Protein AF-A0AAN5CZN4-F1 (afdb_monomer_lite)

Radius of gyration: 21.89 Å; chains: 1; bounding box: 59×46×61 Å

Foldseek 3Di:
DADDDDPPPDPDDPPPHDDDPDDDDDDAAADACVVQFHFFWKWWWADDPVGIDIDIDRDPDDDPRTHIDPGGPHTHHDPVVVVVVPDDDPVVVVVVVPPPPPDPPPWDLAAFDQVQKAWWWWKWAPDFAQATEIFTDRDDPVVPPRIDTDDGADIWGQDDDPSTPQKFKWFWWWDQDDDPLGHTAIDTGTPPDDQDDPSGHIDTPPRMTIDGPDDSRSPHHFDWDWDADPRRRYIDTHSDD

Structure (mmCIF, N/CA/C/O backbone):
data_AF-A0AAN5CZN4-F1
#
_entry.id   AF-A0AAN5CZN4-F1
#
loop_
_atom_site.group_PDB
_atom_site.id
_atom_site.type_symbol
_atom_site.label_atom_id
_atom_site.label_alt_id
_atom_site.label_comp_id
_atom_site.label_asym_id
_atom_site.label_entity_id
_atom_site.label_seq_id
_atom_site.pdbx_PDB_ins_code
_atom_site.Cartn_x
_atom_site.Cartn_y
_atom_site.Cartn_z
_atom_site.occupancy
_atom_site.B_iso_or_equiv
_atom_site.auth_seq_id
_atom_site.auth_comp_id
_atom_site.auth_asym_id
_atom_site.auth_atom_id
_atom_site.pdbx_PDB_model_num
ATOM 1 N N . SER A 1 1 ? -9.036 -22.908 -28.571 1.00 30.11 1 SER A N 1
ATOM 2 C CA . SER A 1 1 ? -8.470 -22.100 -27.475 1.00 30.11 1 SER A CA 1
ATOM 3 C C . SER A 1 1 ? -8.659 -20.641 -27.838 1.00 30.11 1 SER A C 1
ATOM 5 O O . SER A 1 1 ? -8.222 -20.235 -28.907 1.00 30.11 1 SER A O 1
ATOM 7 N N . THR A 1 2 ? -9.393 -19.890 -27.020 1.00 27.95 2 THR A N 1
ATOM 8 C CA . THR A 1 2 ? -9.804 -18.508 -27.311 1.00 27.95 2 THR A CA 1
ATOM 9 C C . THR A 1 2 ? -9.145 -17.596 -26.281 1.00 27.95 2 THR A C 1
ATOM 11 O O . THR A 1 2 ? -9.346 -17.798 -25.088 1.00 27.95 2 THR A O 1
ATOM 14 N N . LEU A 1 3 ? -8.321 -16.649 -26.731 1.00 36.03 3 LEU A N 1
ATOM 15 C CA . LEU A 1 3 ? -7.575 -15.718 -25.876 1.00 36.03 3 LEU A CA 1
ATOM 16 C C . LEU A 1 3 ? -8.263 -14.347 -25.870 1.00 36.03 3 LEU A C 1
ATOM 18 O O . LEU A 1 3 ? -8.641 -13.843 -26.926 1.00 36.03 3 LEU A O 1
ATOM 22 N N . VAL A 1 4 ? -8.414 -13.756 -24.683 1.00 39.50 4 VAL A N 1
ATOM 23 C CA . VAL A 1 4 ? -9.023 -12.434 -24.468 1.00 39.50 4 VAL A CA 1
ATOM 24 C C . VAL A 1 4 ? -7.910 -11.401 -24.285 1.00 39.50 4 VAL A C 1
ATOM 26 O O . VAL A 1 4 ? -7.054 -11.561 -23.417 1.00 39.50 4 VAL A O 1
ATOM 29 N N . VAL A 1 5 ? -7.915 -10.341 -25.095 1.00 36.66 5 VAL A N 1
ATOM 30 C CA . VAL A 1 5 ? -6.964 -9.220 -24.999 1.00 36.66 5 VAL A CA 1
ATOM 31 C C . VAL A 1 5 ? -7.659 -8.054 -24.293 1.00 36.66 5 VAL A C 1
ATOM 33 O O . VAL A 1 5 ? -8.686 -7.581 -24.768 1.00 36.66 5 VAL A O 1
ATOM 36 N N . ARG A 1 6 ? -7.113 -7.574 -23.164 1.00 36.41 6 ARG A N 1
ATOM 37 C CA . ARG A 1 6 ? -7.612 -6.358 -22.496 1.00 36.41 6 ARG A CA 1
ATOM 38 C C . ARG A 1 6 ? -7.232 -5.107 -23.296 1.00 36.41 6 ARG A C 1
ATOM 40 O O . ARG A 1 6 ? -6.089 -4.946 -23.708 1.00 36.41 6 ARG A O 1
ATOM 47 N N . LYS A 1 7 ? -8.203 -4.203 -23.419 1.00 38.22 7 LYS A N 1
ATOM 48 C CA . LYS A 1 7 ? -8.272 -3.003 -24.274 1.00 38.22 7 LYS A CA 1
ATOM 49 C C . LYS A 1 7 ? -7.177 -1.928 -24.086 1.00 38.22 7 LYS A C 1
ATOM 51 O O . LYS A 1 7 ? -7.215 -0.922 -24.782 1.00 38.22 7 LYS A O 1
ATOM 56 N N . GLU A 1 8 ? -6.212 -2.095 -23.183 1.00 37.00 8 GLU A N 1
ATOM 57 C CA . GLU A 1 8 ? -5.332 -0.987 -22.753 1.00 37.00 8 GLU A CA 1
ATOM 58 C C . GLU A 1 8 ? -3.877 -1.058 -23.247 1.00 37.00 8 GLU A C 1
ATOM 60 O O . GLU A 1 8 ? -3.104 -0.139 -22.989 1.00 37.00 8 GLU A O 1
ATOM 65 N N . LEU A 1 9 ? -3.491 -2.072 -24.029 1.00 33.44 9 LEU A N 1
ATOM 66 C CA . LEU A 1 9 ? -2.169 -2.128 -24.666 1.00 33.44 9 LEU A CA 1
ATOM 67 C C . LEU A 1 9 ? -2.303 -2.321 -26.179 1.00 33.44 9 LEU A C 1
ATOM 69 O O . LEU A 1 9 ? -2.261 -3.437 -26.683 1.00 33.44 9 LEU A O 1
ATOM 73 N N . SER A 1 10 ? -2.402 -1.192 -26.887 1.00 37.22 10 SER A N 1
ATOM 74 C CA . SER A 1 10 ? -2.334 -1.034 -28.349 1.00 37.22 10 SER A CA 1
ATOM 75 C C . SER A 1 10 ? -3.467 -1.670 -29.171 1.00 37.22 10 SER A C 1
ATOM 77 O O . SER A 1 10 ? -3.796 -2.841 -29.046 1.00 37.22 10 SER A O 1
ATOM 79 N N . GLU A 1 11 ? -4.029 -0.890 -30.095 1.00 43.78 11 GLU A N 1
ATOM 80 C CA . GLU A 1 11 ? -5.078 -1.277 -31.058 1.00 43.78 11 GLU A CA 1
ATOM 81 C C . GLU A 1 11 ? -4.617 -2.312 -32.116 1.00 43.78 11 GLU A C 1
ATOM 83 O O . GLU A 1 11 ? -5.266 -2.507 -33.144 1.00 43.78 11 GLU A O 1
ATOM 88 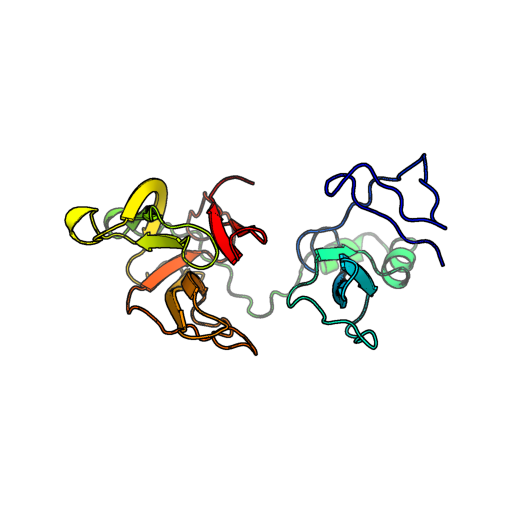N N . LEU A 1 12 ? -3.485 -2.983 -31.896 1.00 46.16 12 LEU A N 1
ATOM 89 C CA . LEU A 1 12 ? -2.898 -3.959 -32.807 1.00 46.16 12 LEU A CA 1
ATOM 90 C C . LEU A 1 12 ? -3.322 -5.371 -32.402 1.00 46.16 12 LEU A C 1
ATOM 92 O O . LEU A 1 12 ? -2.732 -5.989 -31.521 1.00 46.16 12 LEU A O 1
ATOM 96 N N . ILE A 1 13 ? -4.335 -5.899 -33.093 1.00 52.88 13 ILE A N 1
ATOM 97 C CA . ILE A 1 13 ? -4.671 -7.325 -33.048 1.00 52.88 13 ILE A CA 1
ATOM 98 C C . ILE A 1 13 ? -3.507 -8.085 -33.707 1.00 52.88 13 ILE A C 1
ATOM 100 O O . ILE A 1 13 ? -3.245 -7.860 -34.894 1.00 52.88 13 ILE A O 1
ATOM 104 N N . PRO A 1 14 ? -2.790 -8.968 -32.988 1.00 52.22 14 PRO A N 1
ATOM 105 C CA . PRO A 1 14 ? -1.688 -9.714 -33.581 1.00 52.22 14 PRO A CA 1
ATOM 106 C C . PRO A 1 14 ? -2.161 -10.585 -34.754 1.00 52.22 14 PRO A C 1
ATOM 108 O O . PRO A 1 14 ? -3.313 -11.025 -34.810 1.00 52.22 14 PRO A O 1
ATOM 111 N N . LEU A 1 15 ? -1.259 -10.863 -35.699 1.00 44.47 15 LEU A N 1
ATOM 112 C CA . LEU A 1 15 ? -1.561 -11.690 -36.868 1.00 44.47 15 LEU A CA 1
ATOM 113 C C . LEU A 1 15 ? -2.056 -13.084 -36.425 1.00 44.47 15 LEU A C 1
ATOM 115 O O . LEU A 1 15 ? -1.385 -13.754 -35.644 1.00 44.47 15 LEU A O 1
ATOM 119 N N . GLY A 1 16 ? -3.222 -13.515 -36.921 1.00 52.66 16 GLY A N 1
ATOM 120 C CA . GLY A 1 16 ? -3.840 -14.801 -36.559 1.00 52.66 16 GLY A CA 1
ATOM 121 C C . GLY A 1 16 ? -4.861 -14.750 -35.414 1.00 52.66 16 GLY A C 1
ATOM 122 O O . GLY A 1 16 ? -5.388 -15.794 -35.040 1.00 52.66 16 GLY A O 1
ATOM 123 N N . TYR A 1 17 ? -5.175 -13.563 -34.886 1.00 50.47 17 TYR A N 1
ATOM 124 C CA . TYR A 1 17 ? -6.149 -13.370 -33.806 1.00 50.47 17 TYR A CA 1
ATOM 125 C C . TYR A 1 17 ? -7.380 -12.588 -34.289 1.00 50.47 17 TYR A C 1
ATOM 127 O O . TYR A 1 17 ? -7.344 -11.899 -35.308 1.00 50.47 17 TYR A O 1
ATOM 135 N N . SER A 1 18 ? -8.505 -12.716 -33.581 1.00 53.44 18 SER A N 1
ATOM 136 C CA . SER A 1 18 ? -9.770 -12.042 -33.909 1.00 53.44 18 SER A CA 1
ATOM 137 C C . SER A 1 18 ? -10.355 -11.376 -32.669 1.00 53.44 18 SER A C 1
ATOM 139 O O . SER A 1 18 ? -10.344 -11.963 -31.589 1.00 53.44 18 SER A O 1
ATOM 141 N N . LEU A 1 19 ? -10.877 -10.159 -32.829 1.00 55.25 19 LEU A N 1
ATOM 142 C CA . LEU A 1 19 ? -11.582 -9.449 -31.763 1.00 55.25 19 LEU A CA 1
ATOM 143 C C . LEU A 1 19 ? -12.927 -10.135 -31.477 1.00 55.25 19 LEU A C 1
ATOM 145 O O . LEU A 1 19 ? -13.649 -10.481 -32.414 1.00 55.25 19 LEU A O 1
ATOM 149 N N . ILE A 1 20 ? -13.294 -10.281 -30.203 1.00 58.66 20 ILE A N 1
ATOM 150 C CA . ILE A 1 20 ? -14.621 -10.766 -29.807 1.00 58.66 20 ILE A CA 1
ATOM 151 C C . ILE A 1 20 ? -15.501 -9.544 -29.512 1.00 58.66 20 ILE A C 1
ATOM 153 O O . ILE A 1 20 ? -15.214 -8.810 -28.573 1.00 58.66 20 ILE A O 1
ATOM 157 N N . PRO A 1 21 ? -16.560 -9.291 -30.300 1.00 50.59 21 PRO A N 1
ATOM 158 C CA . PRO A 1 21 ? -17.304 -8.030 -30.243 1.00 50.59 21 PRO A CA 1
ATOM 159 C C . PRO A 1 21 ? -18.270 -7.909 -29.053 1.00 50.59 21 PRO A C 1
ATOM 161 O O . PRO A 1 21 ? -18.765 -6.817 -28.793 1.00 50.59 21 PRO A O 1
ATOM 164 N N . ASN A 1 22 ? -18.536 -9.001 -28.330 1.00 55.72 22 ASN A N 1
ATOM 165 C CA . ASN A 1 22 ? -19.494 -9.050 -27.224 1.00 55.72 22 ASN A CA 1
ATOM 166 C C . ASN A 1 22 ? -18.803 -9.583 -25.966 1.00 55.72 22 ASN A C 1
ATOM 168 O O . ASN A 1 22 ? -18.783 -10.791 -25.733 1.00 55.72 22 ASN A O 1
ATOM 172 N N . GLU A 1 23 ? -18.217 -8.692 -25.172 1.00 58.66 23 GLU A N 1
ATOM 173 C CA . GLU A 1 23 ? -17.589 -9.059 -23.903 1.00 58.66 23 GLU A CA 1
ATOM 174 C C . GLU A 1 23 ? -18.644 -9.083 -22.784 1.00 58.66 23 GLU A C 1
ATOM 176 O O . GLU A 1 23 ? -19.146 -8.023 -22.399 1.00 58.66 23 GLU A O 1
ATOM 181 N N . PRO A 1 24 ? -19.009 -10.250 -22.220 1.00 57.91 24 PRO A N 1
ATOM 182 C CA . PRO A 1 24 ? -19.675 -10.257 -20.928 1.00 57.91 24 PRO A CA 1
ATOM 183 C C . PRO A 1 24 ? -18.710 -9.683 -19.886 1.00 57.91 24 PRO A C 1
ATOM 185 O O . PRO A 1 24 ? -17.560 -10.112 -19.779 1.00 57.91 24 PRO A O 1
ATOM 188 N N . THR A 1 25 ? -19.169 -8.709 -19.102 1.00 64.25 25 THR A N 1
ATOM 189 C CA . THR A 1 25 ? -18.410 -8.247 -17.939 1.00 64.25 25 THR A CA 1
ATOM 190 C C . THR A 1 25 ? -18.343 -9.380 -16.920 1.00 64.25 25 THR A C 1
ATOM 192 O O . THR A 1 25 ? -19.368 -9.806 -16.391 1.00 64.25 25 THR A O 1
ATOM 195 N N . VAL A 1 26 ? -17.135 -9.872 -16.648 1.00 70.06 26 VAL A N 1
ATOM 196 C CA . VAL A 1 26 ? -16.901 -10.879 -15.609 1.00 70.06 26 VAL A CA 1
ATOM 197 C C . VAL A 1 26 ? -16.798 -10.168 -14.262 1.00 70.06 26 VAL A C 1
ATOM 199 O O . VAL A 1 26 ? -15.950 -9.294 -14.083 1.00 70.06 26 VAL A O 1
ATOM 202 N N . LEU A 1 27 ? -17.671 -10.538 -13.326 1.00 71.88 27 LEU A N 1
ATOM 203 C CA . LEU A 1 27 ? -17.682 -10.034 -11.954 1.00 71.88 27 LEU A CA 1
ATOM 204 C C . LEU A 1 27 ? -17.270 -11.150 -10.993 1.00 71.88 27 LEU A C 1
ATOM 206 O O . LEU A 1 27 ? -17.637 -12.307 -11.181 1.00 71.88 27 LEU A O 1
ATOM 210 N N . CYS A 1 28 ? -16.523 -10.792 -9.954 1.00 80.88 28 CYS A N 1
ATOM 211 C CA . CYS A 1 28 ? -16.030 -11.719 -8.942 1.00 80.88 28 CYS A CA 1
ATOM 212 C C . CYS A 1 28 ? -15.829 -10.999 -7.602 1.00 80.88 28 CYS A C 1
ATOM 214 O O . CYS A 1 28 ? -15.742 -9.769 -7.545 1.00 80.88 28 CYS A O 1
ATOM 216 N N . ALA A 1 29 ? -15.781 -11.757 -6.508 1.00 75.31 29 ALA A N 1
ATOM 217 C CA . ALA A 1 29 ? -15.625 -11.216 -5.166 1.00 75.31 29 ALA A CA 1
ATOM 218 C C . ALA A 1 29 ? -14.158 -10.886 -4.867 1.00 75.31 29 ALA A C 1
ATOM 220 O O . ALA A 1 29 ? -13.252 -11.644 -5.196 1.00 75.31 29 ALA A O 1
ATOM 221 N N . ARG A 1 30 ? -13.900 -9.766 -4.190 1.00 75.50 30 ARG A N 1
ATOM 222 C CA . ARG A 1 30 ? -12.527 -9.327 -3.885 1.00 75.50 30 ARG A CA 1
ATOM 223 C C . ARG A 1 30 ? -11.793 -10.236 -2.892 1.00 75.50 30 ARG A C 1
ATOM 225 O O . ARG A 1 30 ? -10.566 -10.257 -2.869 1.00 75.50 30 ARG A O 1
ATOM 232 N N . SER A 1 31 ? -12.525 -10.937 -2.033 1.00 71.62 31 SER A N 1
ATOM 233 C CA . SER A 1 31 ? -11.958 -11.724 -0.938 1.00 71.62 31 SER A CA 1
ATOM 234 C C . SER A 1 31 ? -12.715 -13.031 -0.765 1.00 71.62 31 SER A C 1
ATOM 236 O O . SER A 1 31 ? -13.929 -13.073 -0.966 1.00 71.62 31 SER A O 1
ATOM 238 N N . GLU A 1 32 ? -11.992 -14.073 -0.362 1.00 79.50 32 GLU A N 1
ATOM 239 C CA . GLU A 1 32 ? -12.542 -15.400 -0.095 1.00 79.50 32 GLU A CA 1
ATOM 240 C C . GLU A 1 32 ? -13.713 -15.329 0.894 1.00 79.50 32 GLU A C 1
ATOM 242 O O . GLU A 1 32 ? -13.697 -14.557 1.857 1.00 79.50 32 GLU A O 1
ATOM 247 N N . GLY A 1 33 ? -14.762 -16.101 0.628 1.00 70.81 33 GLY A N 1
ATOM 248 C CA . GLY A 1 33 ? -15.999 -16.155 1.404 1.00 70.81 33 GLY A CA 1
ATOM 249 C C . GLY A 1 33 ? -16.934 -14.958 1.203 1.00 70.81 33 GLY A C 1
ATOM 250 O O . GLY A 1 33 ? -18.099 -15.017 1.601 1.00 70.81 33 GLY A O 1
ATOM 251 N N . THR A 1 34 ? -16.484 -13.875 0.563 1.00 64.81 34 THR 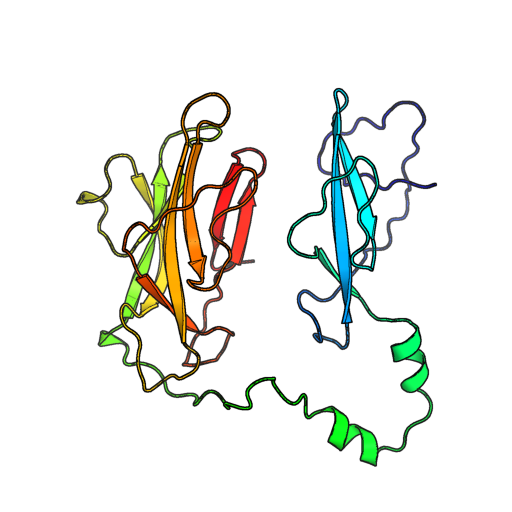A N 1
ATOM 252 C CA . THR A 1 34 ? -17.348 -12.716 0.302 1.00 64.81 34 TH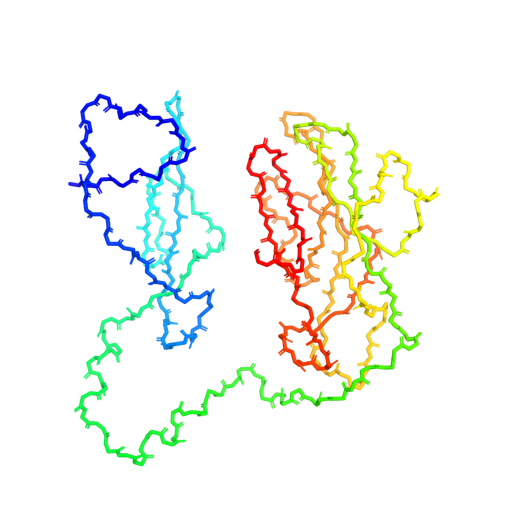R A CA 1
ATOM 253 C C . THR A 1 34 ? -18.371 -13.075 -0.767 1.00 64.81 34 THR A C 1
ATOM 255 O O . THR A 1 34 ? -18.031 -13.652 -1.796 1.00 64.81 34 THR A O 1
ATOM 258 N N . CYS A 1 35 ? -19.643 -12.752 -0.517 1.00 75.88 35 CYS A N 1
ATOM 259 C CA . CYS A 1 35 ? -20.761 -13.134 -1.386 1.00 75.88 35 CYS A CA 1
ATOM 260 C C . CYS A 1 35 ? -20.871 -14.653 -1.637 1.00 75.88 35 CYS A C 1
ATOM 262 O O . CYS A 1 35 ? -21.509 -15.048 -2.605 1.00 75.88 35 CYS A O 1
ATOM 264 N N . GLY A 1 36 ? -20.267 -15.500 -0.792 1.00 73.69 36 GLY A N 1
ATOM 265 C CA . GLY A 1 36 ? -20.242 -16.956 -0.978 1.00 73.69 36 GLY A CA 1
ATOM 266 C C . GLY A 1 36 ? -19.222 -17.451 -2.008 1.00 73.69 36 GLY A C 1
ATOM 267 O O . GLY A 1 36 ? -19.229 -18.630 -2.338 1.00 73.69 36 GLY A O 1
ATOM 268 N N . ALA A 1 37 ? -18.351 -16.580 -2.522 1.00 81.50 37 ALA A N 1
ATOM 269 C CA . ALA A 1 37 ? -17.319 -16.967 -3.474 1.00 81.50 37 ALA A CA 1
ATOM 270 C C . ALA A 1 37 ? -16.112 -17.581 -2.750 1.00 81.50 37 ALA A C 1
ATOM 272 O O . ALA A 1 37 ? -15.537 -16.960 -1.856 1.00 81.50 37 ALA A O 1
ATOM 273 N N . THR A 1 38 ? -15.715 -18.785 -3.140 1.00 83.38 38 THR A N 1
ATOM 274 C CA . THR A 1 38 ? -14.710 -19.604 -2.437 1.00 83.38 38 THR A CA 1
ATOM 275 C C . THR A 1 38 ? -13.551 -20.029 -3.335 1.00 83.38 38 THR A C 1
ATOM 277 O O . THR A 1 38 ? -12.510 -20.440 -2.836 1.00 83.38 38 THR A O 1
ATOM 280 N N . VAL A 1 39 ? -13.688 -19.894 -4.654 1.00 85.12 39 VAL A N 1
ATOM 281 C CA . VAL A 1 39 ? -12.726 -20.406 -5.636 1.00 85.12 39 VAL A CA 1
ATOM 282 C C . VAL A 1 39 ? -11.818 -19.274 -6.120 1.00 85.12 39 VAL A C 1
ATOM 284 O O . VAL A 1 39 ? -12.326 -18.310 -6.692 1.00 85.12 39 VAL A O 1
ATOM 287 N N . PRO A 1 40 ? -10.492 -19.337 -5.923 1.00 86.94 40 PRO A N 1
ATOM 288 C CA . PRO A 1 40 ? -9.581 -18.287 -6.368 1.00 86.94 40 PRO A CA 1
ATOM 289 C C . PRO A 1 40 ? -9.415 -18.285 -7.894 1.00 86.94 40 PRO A C 1
ATOM 291 O O . PRO A 1 40 ? -9.233 -19.329 -8.507 1.00 86.94 40 PRO A O 1
ATOM 294 N N . VAL A 1 41 ? -9.403 -17.103 -8.512 1.00 86.44 41 VAL A N 1
ATOM 295 C CA . VAL A 1 41 ? -9.001 -16.922 -9.916 1.00 86.44 41 VAL A CA 1
ATOM 296 C C . VAL A 1 41 ? -7.539 -16.503 -9.949 1.00 86.44 41 VAL A C 1
ATOM 298 O O . VAL A 1 41 ? -7.207 -15.337 -9.718 1.00 86.44 41 VAL A O 1
ATOM 301 N N . TRP A 1 42 ? -6.649 -17.438 -10.244 1.00 84.38 42 TRP A N 1
ATOM 302 C CA . TRP A 1 42 ? -5.226 -17.161 -10.372 1.00 84.38 42 TRP A CA 1
ATOM 303 C C . TRP A 1 42 ? -4.912 -16.611 -11.752 1.00 84.38 42 TRP A C 1
ATOM 305 O O . TRP A 1 42 ? -5.365 -17.144 -12.762 1.00 84.38 42 TRP A O 1
ATOM 315 N N . ARG A 1 43 ? -4.104 -15.551 -11.801 1.00 87.19 43 ARG A N 1
ATOM 316 C CA . ARG A 1 43 ? -3.497 -15.070 -13.040 1.00 87.19 43 ARG A CA 1
ATOM 317 C C . ARG A 1 43 ? -2.052 -15.530 -13.091 1.00 87.19 43 ARG A C 1
ATOM 319 O O . ARG A 1 43 ? -1.296 -15.384 -12.135 1.00 87.19 43 ARG A O 1
ATOM 326 N N . HIS A 1 44 ? -1.675 -16.040 -14.242 1.00 84.38 44 HIS A N 1
ATOM 327 C CA . HIS A 1 44 ? -0.320 -16.397 -14.595 1.00 84.38 44 HIS A CA 1
ATOM 328 C C . HIS A 1 44 ? 0.150 -15.494 -15.727 1.00 84.38 44 HIS A C 1
ATOM 330 O O . HIS A 1 44 ? -0.655 -15.097 -16.573 1.00 84.38 44 HIS A O 1
ATOM 336 N N . PHE A 1 45 ? 1.444 -15.201 -15.781 1.00 82.25 45 PHE A N 1
ATOM 337 C CA . PHE A 1 45 ? 2.045 -14.441 -16.867 1.00 82.25 45 PHE A CA 1
ATOM 338 C C . PHE A 1 45 ? 3.286 -15.138 -17.426 1.00 82.25 45 PHE A C 1
ATOM 340 O O . PHE A 1 45 ? 4.033 -15.795 -16.706 1.00 82.25 45 PHE A O 1
ATOM 347 N N . SER A 1 46 ? 3.511 -14.980 -18.723 1.00 81.69 46 SER A N 1
ATOM 348 C CA . SER A 1 46 ? 4.735 -15.387 -19.403 1.00 81.69 46 SER A CA 1
ATOM 349 C C . SER A 1 46 ? 5.264 -14.212 -20.209 1.00 81.69 46 SER A C 1
ATOM 351 O O . SER A 1 46 ? 4.501 -13.475 -20.838 1.00 81.69 46 SER A O 1
ATOM 353 N N . LEU A 1 47 ? 6.577 -14.023 -20.154 1.00 71.81 47 LEU A N 1
ATOM 354 C CA . LEU A 1 47 ? 7.297 -12.965 -20.848 1.00 71.81 47 LEU A CA 1
ATOM 355 C C . LEU A 1 47 ? 8.137 -13.608 -21.943 1.00 71.81 47 LEU A C 1
ATOM 357 O O . LEU A 1 47 ? 9.003 -14.434 -21.659 1.00 71.81 47 LEU A O 1
ATOM 361 N N . ASN A 1 48 ? 7.914 -13.209 -23.191 1.00 75.06 48 ASN A N 1
ATOM 362 C CA . ASN A 1 48 ? 8.794 -13.578 -24.294 1.00 75.06 48 ASN A CA 1
ATOM 363 C C . ASN A 1 48 ? 9.095 -12.352 -25.175 1.00 75.06 48 ASN A C 1
ATOM 365 O O . ASN A 1 48 ? 8.624 -11.245 -24.910 1.00 75.06 48 ASN A O 1
ATOM 369 N N . GLY A 1 49 ? 9.884 -12.546 -26.235 1.00 57.50 49 GLY A N 1
ATOM 370 C CA . GLY A 1 49 ? 10.315 -11.463 -27.126 1.00 57.50 49 GLY A CA 1
ATOM 371 C C . GLY A 1 49 ? 9.196 -10.712 -27.863 1.00 57.50 49 GLY A C 1
ATOM 372 O O . GLY A 1 49 ? 9.490 -9.718 -28.519 1.00 57.50 49 GLY A O 1
ATOM 373 N N . THR A 1 50 ? 7.938 -11.155 -27.777 1.00 62.88 50 THR A N 1
ATOM 374 C CA . THR A 1 50 ? 6.781 -10.527 -28.432 1.00 62.88 50 THR A CA 1
ATOM 375 C C . THR A 1 50 ? 5.765 -9.924 -27.460 1.00 62.88 50 THR A C 1
ATOM 377 O O . THR A 1 50 ? 4.840 -9.256 -27.917 1.00 62.88 50 THR A O 1
ATOM 380 N N . GLY A 1 51 ? 5.931 -10.092 -26.143 1.00 57.19 51 GLY A N 1
ATOM 381 C CA . GLY A 1 51 ? 5.104 -9.406 -25.147 1.00 57.19 51 GLY A CA 1
ATOM 382 C C . GLY A 1 51 ? 4.827 -10.204 -23.875 1.00 57.19 51 GLY A C 1
ATOM 383 O O . GLY A 1 51 ? 5.505 -11.184 -23.560 1.00 57.19 51 GLY A O 1
ATOM 384 N N . ILE A 1 52 ? 3.807 -9.744 -23.145 1.00 70.31 52 ILE A N 1
ATOM 385 C CA . ILE A 1 52 ? 3.297 -10.375 -21.924 1.00 70.31 52 ILE A CA 1
ATOM 386 C C . ILE A 1 52 ? 2.046 -11.175 -22.275 1.00 70.31 52 ILE A C 1
ATOM 388 O O . ILE A 1 52 ? 1.070 -10.630 -22.791 1.00 70.31 52 ILE A O 1
ATOM 392 N N . TYR A 1 53 ? 2.063 -12.459 -21.951 1.00 72.56 53 TYR A N 1
ATOM 393 C CA . TYR A 1 53 ? 0.956 -13.381 -22.164 1.00 72.56 53 TYR A CA 1
ATOM 394 C C . TYR A 1 53 ? 0.366 -13.747 -20.821 1.00 72.56 53 TYR A C 1
ATOM 396 O O . TYR A 1 53 ? 1.116 -14.020 -19.891 1.00 72.56 53 TYR A O 1
ATOM 404 N N . HIS A 1 54 ? -0.958 -13.805 -20.730 1.00 80.12 54 HIS A N 1
ATOM 405 C CA . HIS A 1 54 ? -1.638 -14.195 -19.502 1.00 80.12 54 HIS A CA 1
ATOM 406 C C . HIS A 1 54 ? -2.406 -15.499 -19.701 1.00 80.12 54 HIS A C 1
ATOM 408 O O . HIS A 1 54 ? -2.985 -15.725 -20.764 1.00 80.12 54 HIS A O 1
ATOM 414 N N . THR A 1 55 ? -2.423 -16.332 -18.669 1.00 82.62 55 THR A N 1
ATOM 415 C CA . THR A 1 55 ? -3.343 -17.468 -18.542 1.00 82.62 55 THR A CA 1
ATOM 416 C C . THR A 1 55 ? -3.958 -17.461 -17.145 1.00 82.62 55 THR A C 1
ATOM 418 O O . THR A 1 55 ? -3.475 -16.754 -16.257 1.00 82.62 55 THR A O 1
ATOM 421 N N . TYR A 1 56 ? -5.057 -18.184 -16.958 1.00 85.94 56 TYR A N 1
ATOM 422 C CA . TYR A 1 56 ? -5.847 -18.147 -15.734 1.00 85.94 56 TYR A CA 1
ATOM 423 C C . TYR A 1 56 ? -6.238 -19.554 -15.307 1.00 85.94 56 TYR A C 1
ATOM 425 O O . TYR A 1 56 ? -6.651 -20.350 -16.147 1.00 85.94 56 TYR A O 1
ATOM 433 N N . THR A 1 57 ? -6.154 -19.830 -14.011 1.00 84.06 57 THR A N 1
ATOM 434 C CA . THR A 1 57 ? -6.608 -21.093 -13.416 1.00 84.06 57 THR A CA 1
ATOM 435 C C . THR A 1 57 ? -7.541 -20.805 -12.246 1.00 84.06 57 THR A C 1
ATOM 437 O O . THR A 1 57 ? -7.558 -19.699 -11.700 1.00 84.06 57 THR A O 1
ATOM 440 N N . LEU A 1 58 ? -8.358 -21.794 -11.890 1.00 85.38 58 LEU A N 1
ATOM 441 C CA . LEU A 1 58 ? -9.274 -21.726 -10.745 1.00 85.38 58 LEU A CA 1
ATOM 442 C C . LEU A 1 58 ? -8.744 -22.492 -9.522 1.00 85.38 58 LEU A C 1
ATOM 444 O O . LEU A 1 58 ? -9.417 -22.600 -8.501 1.00 85.38 58 LEU A O 1
ATOM 448 N N . ASP A 1 59 ? -7.544 -23.051 -9.639 1.00 80.56 59 ASP A N 1
ATOM 449 C CA . ASP A 1 59 ? -6.901 -23.895 -8.645 1.00 80.56 59 ASP A CA 1
ATOM 450 C C . ASP A 1 59 ? -5.426 -23.511 -8.473 1.00 80.56 59 ASP A C 1
ATOM 452 O O . ASP A 1 59 ? -4.881 -22.667 -9.189 1.00 80.56 59 ASP A O 1
ATOM 456 N N . ASP A 1 60 ? -4.762 -24.153 -7.515 1.00 75.25 60 ASP A N 1
ATOM 457 C CA . ASP A 1 60 ? -3.351 -23.905 -7.230 1.00 75.25 60 ASP A CA 1
ATOM 458 C C . ASP A 1 60 ? -2.376 -24.511 -8.257 1.00 75.25 60 ASP A C 1
ATOM 460 O O . ASP A 1 60 ? -1.174 -24.609 -7.991 1.00 75.25 60 ASP A O 1
ATOM 464 N N . SER A 1 61 ? -2.867 -24.929 -9.427 1.00 79.50 61 SER A N 1
ATOM 465 C CA . SER A 1 61 ? -2.007 -25.463 -10.476 1.00 79.50 61 SER A CA 1
ATOM 466 C C . SER A 1 61 ? -1.082 -24.384 -11.040 1.00 79.50 61 SER A C 1
ATOM 468 O O . SER A 1 61 ? -1.414 -23.199 -11.104 1.00 79.50 61 SER A O 1
ATOM 470 N N . MET A 1 62 ? 0.119 -24.819 -11.416 1.00 78.50 62 MET A N 1
ATOM 471 C CA . MET A 1 62 ? 1.087 -23.999 -12.134 1.00 78.50 62 MET A CA 1
ATOM 472 C C . MET A 1 62 ? 0.979 -24.329 -13.616 1.00 78.50 62 MET A C 1
ATOM 474 O O . MET A 1 62 ? 0.982 -25.501 -13.993 1.00 78.50 62 MET A O 1
ATOM 478 N N . GLU A 1 63 ? 0.935 -23.295 -14.445 1.00 82.25 63 GLU A N 1
ATOM 479 C CA . GLU A 1 63 ? 0.916 -23.437 -15.898 1.00 82.25 63 GLU A CA 1
ATOM 480 C C . GLU A 1 63 ? 2.339 -23.464 -16.465 1.00 82.25 63 GLU A C 1
ATOM 482 O O . GLU A 1 63 ? 3.163 -22.597 -16.159 1.00 82.25 63 GLU A O 1
ATOM 487 N N . ASP A 1 64 ? 2.640 -24.468 -17.293 1.00 86.88 64 ASP A N 1
ATOM 488 C CA . ASP A 1 64 ? 3.988 -24.669 -17.829 1.00 86.88 64 ASP A CA 1
ATOM 489 C C . ASP A 1 64 ? 4.430 -23.482 -18.698 1.00 86.88 64 ASP A C 1
ATOM 491 O O . ASP A 1 64 ? 3.701 -23.008 -19.570 1.00 86.88 64 ASP A O 1
ATOM 495 N N . GLY A 1 65 ? 5.635 -22.973 -18.444 1.00 84.00 65 GLY A N 1
ATOM 496 C CA . GLY A 1 65 ? 6.151 -21.765 -19.092 1.00 84.00 65 GLY A CA 1
ATOM 497 C C . GLY A 1 65 ? 5.536 -20.444 -18.607 1.00 84.00 65 GLY A C 1
ATOM 498 O O . GLY A 1 65 ? 5.859 -19.391 -19.169 1.00 84.00 65 GLY A O 1
ATOM 499 N N . TYR A 1 66 ? 4.696 -20.462 -17.567 1.00 86.00 66 TYR A N 1
ATOM 500 C CA . TYR A 1 66 ? 4.126 -19.267 -16.948 1.00 86.00 66 TYR A CA 1
ATOM 501 C C . TYR A 1 66 ? 4.488 -19.153 -15.460 1.00 86.00 66 TYR A C 1
ATOM 503 O O . TYR A 1 66 ? 4.705 -20.126 -14.746 1.00 86.00 66 TYR A O 1
ATOM 511 N N . THR A 1 67 ? 4.548 -17.915 -14.974 1.00 82.12 67 THR A N 1
ATOM 512 C CA . THR A 1 67 ? 4.736 -17.572 -13.562 1.00 82.12 67 THR A CA 1
ATOM 513 C C . THR A 1 67 ? 3.403 -17.133 -12.972 1.00 82.12 67 THR A C 1
ATOM 515 O O . THR A 1 67 ? 2.755 -16.232 -13.504 1.00 82.12 67 THR A O 1
ATOM 518 N N . ARG A 1 68 ? 2.980 -17.762 -11.873 1.00 84.12 68 ARG A N 1
ATOM 519 C CA . ARG A 1 68 ? 1.747 -17.403 -11.161 1.00 84.12 68 ARG A CA 1
ATOM 520 C C . ARG A 1 68 ? 1.931 -16.133 -10.341 1.00 84.12 68 ARG A C 1
ATOM 522 O O . ARG A 1 68 ? 2.947 -15.970 -9.666 1.00 84.12 68 ARG A O 1
ATOM 529 N N . GLU A 1 69 ? 0.939 -15.253 -10.356 1.00 81.56 69 GLU A N 1
ATOM 530 C CA . GLU A 1 69 ? 0.895 -14.117 -9.440 1.00 81.56 69 GLU A CA 1
ATOM 531 C C . GLU A 1 69 ? 0.633 -14.575 -8.000 1.00 81.56 69 GLU A C 1
ATOM 533 O O . GLU A 1 69 ? -0.043 -15.567 -7.747 1.00 81.56 69 GLU A O 1
ATOM 538 N N . ALA A 1 70 ? 1.182 -13.839 -7.034 1.00 75.44 70 ALA A N 1
ATOM 539 C CA . ALA A 1 70 ? 1.162 -14.246 -5.628 1.00 75.44 70 ALA A CA 1
ATOM 540 C C . ALA A 1 70 ? -0.226 -14.173 -4.971 1.00 75.44 70 ALA A C 1
ATOM 542 O O . ALA A 1 70 ? -0.437 -14.779 -3.923 1.00 75.44 70 ALA A O 1
ATOM 543 N N . LEU A 1 71 ? -1.149 -13.401 -5.546 1.00 78.25 71 LEU A N 1
ATOM 544 C CA . LEU A 1 71 ? -2.516 -13.264 -5.062 1.00 78.25 71 LEU A CA 1
ATOM 545 C C . LEU A 1 71 ? -3.481 -13.593 -6.200 1.00 78.25 71 LEU A C 1
ATOM 547 O O . LEU A 1 71 ? -3.199 -13.233 -7.348 1.00 78.25 71 LEU A O 1
ATOM 551 N N . PRO A 1 72 ? -4.622 -14.229 -5.898 1.00 82.31 72 PRO A N 1
ATOM 552 C CA . PRO A 1 72 ? -5.665 -14.388 -6.889 1.00 82.31 72 PRO A CA 1
ATOM 553 C C . PRO A 1 72 ? -6.216 -13.011 -7.263 1.00 82.31 72 PRO A C 1
ATOM 555 O O . PRO A 1 72 ? -6.243 -12.085 -6.448 1.00 82.31 72 PRO A O 1
ATOM 558 N N . LEU A 1 73 ? -6.683 -12.875 -8.500 1.00 77.81 73 LEU A N 1
ATOM 559 C CA . LEU A 1 73 ? -7.336 -11.655 -8.966 1.00 77.81 73 LEU A CA 1
ATOM 560 C C . LEU A 1 73 ? -8.600 -11.351 -8.168 1.00 77.81 73 LEU A C 1
ATOM 562 O O . LEU A 1 73 ? -8.909 -10.193 -7.895 1.00 77.81 73 LEU A O 1
ATOM 566 N N . CYS A 1 74 ? -9.340 -12.408 -7.852 1.00 81.06 74 CYS A N 1
ATOM 567 C CA . CYS A 1 74 ? -10.599 -12.387 -7.133 1.00 81.06 74 CYS A CA 1
ATOM 568 C C . CYS A 1 74 ? -11.061 -13.827 -6.873 1.00 81.06 74 CYS A C 1
ATOM 570 O O . CYS A 1 74 ? -10.360 -14.783 -7.204 1.00 81.06 74 CYS A O 1
ATOM 572 N N . PHE A 1 75 ? -12.250 -13.971 -6.297 1.00 84.44 75 PHE A N 1
ATOM 573 C CA . PHE A 1 75 ? -12.874 -15.237 -5.952 1.00 84.44 75 PHE A CA 1
ATOM 574 C C . PHE A 1 75 ? -14.199 -15.397 -6.700 1.00 84.44 75 PHE A C 1
ATOM 576 O O . PHE A 1 75 ? -14.980 -14.449 -6.822 1.00 84.44 75 PHE A O 1
ATOM 583 N N . VAL A 1 76 ? -14.454 -16.603 -7.193 1.00 86.56 76 VAL A N 1
ATOM 584 C CA . VAL A 1 76 ? -15.682 -17.025 -7.876 1.00 86.56 76 VAL A CA 1
ATOM 585 C C . VAL A 1 76 ? -16.351 -18.165 -7.105 1.00 86.56 76 VAL A C 1
ATOM 587 O O . VAL A 1 76 ? -15.837 -18.639 -6.091 1.00 86.56 76 VAL A O 1
ATOM 590 N N . TRP A 1 77 ? -17.540 -18.567 -7.535 1.00 85.88 77 TRP A N 1
ATOM 591 C CA . TRP A 1 77 ? -18.332 -19.597 -6.866 1.00 85.88 77 TRP A CA 1
ATOM 592 C C . TRP A 1 77 ? -17.995 -20.982 -7.406 1.00 85.88 77 TRP A C 1
ATOM 594 O O . TRP A 1 77 ? -17.858 -21.153 -8.619 1.00 85.88 77 TRP A O 1
ATOM 604 N N . ASN A 1 78 ? -17.893 -21.967 -6.513 1.00 79.94 78 ASN A N 1
ATOM 605 C CA . ASN A 1 78 ? -17.841 -23.363 -6.919 1.00 79.94 78 ASN A CA 1
ATOM 606 C C . ASN A 1 78 ? -19.236 -23.789 -7.391 1.00 79.94 78 ASN A C 1
ATOM 608 O O . ASN A 1 78 ? -20.233 -23.511 -6.727 1.00 79.94 78 ASN A O 1
ATOM 612 N N . GLN A 1 79 ? -19.312 -24.473 -8.528 1.00 68.19 79 GLN A N 1
ATOM 613 C CA . GLN A 1 79 ? -20.581 -24.944 -9.072 1.00 68.19 79 GLN A CA 1
ATOM 614 C C . GLN A 1 79 ? -21.267 -25.953 -8.136 1.00 68.19 79 GLN A C 1
ATOM 616 O O . GLN A 1 79 ? -22.488 -25.939 -8.017 1.00 68.19 79 GLN A O 1
ATOM 621 N N . GLU A 1 80 ? -20.486 -26.740 -7.395 1.00 64.25 80 GLU A N 1
ATOM 622 C CA . GLU A 1 80 ? -20.997 -27.699 -6.407 1.00 64.25 80 GLU A CA 1
ATOM 623 C C . GLU A 1 80 ? -21.647 -27.019 -5.184 1.00 64.25 80 GLU A C 1
ATOM 625 O O . GLU A 1 80 ? -22.547 -27.591 -4.569 1.00 64.25 80 GLU A O 1
ATOM 630 N N . ASP A 1 81 ? -21.254 -25.780 -4.859 1.00 55.12 81 ASP A N 1
ATOM 631 C CA . ASP A 1 81 ? -21.824 -25.012 -3.741 1.00 55.12 81 ASP A CA 1
ATOM 632 C C . ASP A 1 81 ? -23.181 -24.376 -4.107 1.00 55.12 81 ASP A C 1
ATOM 634 O O . ASP A 1 81 ? -24.009 -24.111 -3.231 1.00 55.12 81 ASP A O 1
ATOM 638 N N . VAL A 1 82 ? -23.436 -24.159 -5.403 1.00 52.44 82 VAL A N 1
ATOM 639 C CA . VAL A 1 82 ? -24.677 -23.556 -5.924 1.00 52.44 82 VAL A CA 1
ATOM 640 C C . VAL A 1 82 ? -25.833 -24.566 -5.925 1.00 52.44 82 VAL A C 1
ATOM 642 O O . VAL A 1 82 ? -26.979 -24.198 -5.663 1.00 52.44 82 VAL A O 1
ATOM 645 N N . ASP A 1 83 ? -25.544 -25.858 -6.108 1.00 44.06 83 ASP A N 1
ATOM 646 C CA . ASP A 1 83 ? -26.560 -26.922 -6.154 1.00 44.06 83 ASP A CA 1
ATOM 647 C C . ASP A 1 83 ? -27.176 -27.257 -4.774 1.00 44.06 83 ASP A C 1
ATOM 649 O O . ASP A 1 83 ? -28.192 -27.952 -4.687 1.00 44.06 83 ASP A O 1
ATOM 653 N N . VAL A 1 84 ? -26.631 -26.715 -3.676 1.00 44.91 84 VAL A N 1
ATOM 654 C CA . VAL A 1 84 ? -27.146 -26.909 -2.303 1.00 44.91 84 VAL A CA 1
ATOM 655 C C . VAL A 1 84 ? -28.183 -25.843 -1.901 1.00 44.91 84 VAL A C 1
ATOM 657 O O . VAL A 1 84 ? -28.924 -26.026 -0.929 1.00 44.91 84 VAL A O 1
ATOM 660 N N . GLU A 1 85 ? -28.305 -24.734 -2.640 1.00 41.78 85 GLU A N 1
ATOM 661 C CA . GLU A 1 85 ? -29.259 -23.655 -2.323 1.00 41.78 85 GLU A CA 1
ATOM 662 C C . GLU A 1 85 ? -30.726 -23.991 -2.662 1.00 41.78 85 GLU A C 1
ATOM 664 O O . GLU A 1 85 ? -31.636 -23.269 -2.246 1.00 41.78 85 GLU A O 1
ATOM 669 N N . GLY A 1 86 ? -30.984 -25.107 -3.355 1.00 42.31 86 GLY A N 1
ATOM 670 C CA . GLY A 1 86 ? -32.317 -25.477 -3.842 1.00 42.31 86 GLY A CA 1
ATOM 671 C C . GLY A 1 86 ? -33.219 -26.276 -2.889 1.00 42.31 86 GLY A C 1
ATOM 672 O O . GLY A 1 86 ? -34.410 -26.395 -3.172 1.00 42.31 86 GLY A O 1
ATOM 673 N N . SER A 1 87 ? -32.717 -26.847 -1.783 1.00 39.88 87 SER A N 1
ATOM 674 C CA . SER A 1 87 ? -33.485 -27.880 -1.049 1.00 39.88 87 SER A CA 1
ATOM 675 C C . SER A 1 87 ? -33.338 -27.919 0.482 1.00 39.88 87 SER A C 1
ATOM 677 O O . SER A 1 87 ? -33.585 -28.962 1.086 1.00 39.88 87 SER A O 1
ATOM 679 N N . GLY A 1 88 ? -32.954 -26.824 1.144 1.00 41.03 88 GLY A N 1
ATOM 680 C CA . GLY A 1 88 ? -32.736 -26.803 2.601 1.00 41.03 88 GLY A CA 1
ATOM 681 C C . GLY A 1 88 ? -33.716 -25.915 3.371 1.00 41.03 88 GLY A C 1
ATOM 682 O O . GLY A 1 88 ? -33.785 -24.715 3.117 1.00 41.03 88 GLY A O 1
ATOM 683 N N . GLN A 1 89 ? -34.444 -26.501 4.327 1.00 43.03 89 GLN A N 1
ATOM 684 C CA . GLN A 1 89 ? -35.396 -25.836 5.227 1.00 43.03 89 GLN A CA 1
ATOM 685 C C . GLN A 1 89 ? -34.812 -24.603 5.944 1.00 43.03 89 GLN A C 1
ATOM 687 O O . GLN A 1 89 ? -33.646 -24.548 6.333 1.00 43.03 89 GLN A O 1
ATOM 692 N N . GLU A 1 90 ? -35.686 -23.623 6.165 1.00 47.38 90 GLU A N 1
ATOM 693 C CA . GLU A 1 90 ? -35.432 -22.264 6.661 1.00 47.38 90 GLU A CA 1
ATOM 694 C C . GLU A 1 90 ? -34.717 -22.184 8.031 1.00 47.38 90 GLU A C 1
ATOM 696 O O . GLU A 1 90 ? -34.089 -21.171 8.343 1.00 47.38 90 GLU A O 1
ATOM 701 N N . GLU A 1 91 ? -34.718 -23.260 8.827 1.00 42.69 91 GLU A N 1
ATOM 702 C CA . GLU A 1 91 ? -33.978 -23.332 10.097 1.00 42.69 91 GLU A CA 1
ATOM 703 C C . GLU A 1 91 ? -32.460 -23.527 9.926 1.00 42.69 91 GLU A C 1
ATOM 705 O O . GLU A 1 91 ? -31.687 -23.027 10.749 1.00 42.69 91 GLU A O 1
ATOM 710 N N . ASP A 1 92 ? -31.998 -24.147 8.834 1.00 42.41 92 ASP A N 1
ATOM 711 C CA . ASP A 1 92 ? -30.561 -24.342 8.572 1.00 42.41 92 ASP A CA 1
ATOM 712 C C . ASP A 1 92 ? -29.874 -23.069 8.052 1.00 42.41 92 ASP A C 1
ATOM 714 O O . ASP A 1 92 ? -28.661 -22.889 8.207 1.00 42.41 92 ASP A O 1
ATOM 718 N N . ARG A 1 93 ? -30.653 -22.115 7.521 1.00 41.50 93 ARG A N 1
ATOM 719 C CA . ARG A 1 93 ? -30.165 -20.784 7.120 1.00 41.50 93 ARG A CA 1
ATOM 720 C C . ARG A 1 93 ? -29.683 -19.946 8.306 1.00 41.50 93 ARG A C 1
ATOM 722 O O . ARG A 1 93 ? -28.768 -19.142 8.148 1.00 41.50 93 ARG A O 1
ATOM 729 N N . ARG A 1 94 ? -30.227 -20.154 9.512 1.00 38.19 94 ARG A N 1
ATOM 730 C CA . ARG A 1 94 ? -29.773 -19.434 10.719 1.00 38.19 94 ARG A CA 1
ATOM 731 C C . ARG A 1 94 ? -28.468 -19.972 11.304 1.00 38.19 94 ARG A C 1
ATOM 733 O O . ARG A 1 94 ? -27.792 -19.220 11.997 1.00 38.19 94 ARG A O 1
ATOM 740 N N . LYS A 1 95 ? -28.078 -21.216 11.002 1.00 36.84 95 LYS A N 1
ATOM 741 C CA . LYS A 1 95 ? -26.807 -21.801 11.470 1.00 36.84 95 LYS A CA 1
ATOM 742 C C . LYS A 1 95 ? -25.630 -21.561 10.515 1.00 36.84 95 LYS A C 1
ATOM 744 O O . LYS A 1 95 ? -24.489 -21.572 10.970 1.00 36.84 95 LYS A O 1
ATOM 749 N N . ARG A 1 96 ? -25.881 -21.268 9.230 1.00 38.16 96 ARG A N 1
ATOM 750 C CA . ARG A 1 96 ? -24.823 -20.957 8.240 1.00 38.16 96 ARG A CA 1
ATOM 751 C C . ARG A 1 96 ? -24.345 -19.500 8.234 1.00 38.16 96 ARG A C 1
ATOM 753 O O . ARG A 1 96 ? -23.273 -19.235 7.709 1.00 38.16 96 ARG A O 1
ATOM 760 N N . ASN A 1 97 ? -25.060 -18.581 8.888 1.00 31.17 97 ASN A N 1
ATOM 761 C CA . ASN A 1 97 ? -24.584 -17.203 9.105 1.00 31.17 97 ASN A CA 1
ATOM 762 C C . ASN A 1 97 ? -23.606 -17.051 10.282 1.00 31.17 97 ASN A C 1
ATOM 764 O O . ASN A 1 97 ? -23.179 -15.944 10.599 1.00 31.17 97 ASN A O 1
ATOM 768 N N . THR A 1 98 ? -23.208 -18.154 10.909 1.00 33.94 98 THR A N 1
ATOM 769 C CA . THR A 1 98 ? -22.064 -18.189 11.819 1.00 33.94 98 THR A CA 1
ATOM 770 C C . THR A 1 98 ? -20.873 -18.769 11.077 1.00 33.94 98 THR A C 1
ATOM 772 O O . THR A 1 98 ? -20.539 -19.943 11.219 1.00 33.94 98 THR A O 1
ATOM 775 N N . VAL A 1 99 ? -20.214 -17.922 10.282 1.00 34.59 99 VAL A N 1
ATOM 776 C CA . VAL A 1 99 ? -18.803 -18.138 9.963 1.00 34.59 99 VAL A CA 1
ATOM 777 C C . VAL A 1 99 ? -18.080 -18.137 11.303 1.00 34.59 99 VAL A C 1
ATOM 779 O O . VAL A 1 99 ? -17.946 -17.102 11.958 1.00 34.59 99 VAL A O 1
ATOM 782 N N . VAL A 1 100 ? -17.669 -19.322 11.745 1.00 31.62 100 VAL A N 1
ATOM 783 C CA . VAL A 1 100 ? -16.668 -19.457 12.796 1.00 31.62 100 VAL A CA 1
ATOM 784 C C . VAL A 1 100 ? -15.396 -18.841 12.229 1.00 31.62 100 VAL A C 1
ATOM 786 O O . VAL A 1 100 ? -14.669 -19.458 11.455 1.00 31.62 100 VAL A O 1
ATOM 789 N N . VAL A 1 101 ? -15.186 -17.574 12.579 1.00 35.59 101 VAL A N 1
ATOM 790 C CA . VAL A 1 101 ? -13.922 -16.864 12.429 1.00 35.59 101 VAL A CA 1
ATOM 791 C C . VAL A 1 101 ? -12.856 -17.762 13.057 1.00 35.59 101 VAL A C 1
ATOM 793 O O . VAL A 1 101 ? -12.939 -18.071 14.249 1.00 35.59 101 VAL A O 1
ATOM 796 N N . LYS A 1 102 ? -11.888 -18.238 12.262 1.00 35.84 102 LYS A N 1
ATOM 797 C CA . LYS A 1 102 ? -10.641 -18.778 12.818 1.00 35.84 102 LYS A CA 1
ATOM 798 C C . LYS A 1 102 ? -10.064 -17.653 13.684 1.00 35.84 102 LYS A C 1
ATOM 800 O O . LYS A 1 102 ? -9.690 -16.617 13.153 1.00 35.84 102 LYS A O 1
ATOM 805 N N . ASP A 1 103 ? -10.118 -17.866 14.996 1.00 37.88 103 ASP A N 1
ATOM 806 C CA . ASP A 1 103 ? -10.058 -16.887 16.089 1.00 37.88 103 ASP A CA 1
ATOM 807 C C . ASP A 1 103 ? -11.325 -16.044 16.287 1.00 37.88 103 ASP A C 1
ATOM 809 O O . ASP A 1 103 ? -11.414 -14.885 15.893 1.00 37.88 103 ASP A O 1
ATOM 813 N N . GLY A 1 104 ? -12.290 -16.608 17.019 1.00 43.31 104 GLY A N 1
ATOM 814 C CA . GLY A 1 104 ? -13.468 -15.933 17.575 1.00 43.31 104 GLY A CA 1
ATOM 815 C C . GLY A 1 104 ? -13.162 -14.824 18.595 1.00 43.31 104 GLY A C 1
ATOM 816 O O . GLY A 1 104 ? -13.820 -14.737 19.630 1.00 43.31 104 GLY A O 1
ATOM 817 N N . LYS A 1 105 ? -12.183 -13.956 18.328 1.00 44.00 105 LYS A N 1
ATOM 818 C CA . LYS A 1 105 ? -12.089 -12.648 18.969 1.00 44.00 105 LYS A CA 1
ATOM 819 C C . LYS A 1 105 ? -13.025 -11.708 18.228 1.00 44.00 105 LYS A C 1
ATOM 821 O O . LYS A 1 105 ? -12.671 -11.123 17.210 1.00 44.00 105 LYS A O 1
ATOM 826 N N . THR A 1 106 ? -14.227 -11.537 18.765 1.00 54.00 106 THR A N 1
ATOM 827 C CA . THR A 1 106 ? -15.012 -10.331 18.501 1.00 54.00 106 THR A CA 1
ATOM 828 C C . THR A 1 106 ? -14.124 -9.130 18.806 1.00 54.00 106 THR A C 1
ATOM 830 O O . THR A 1 106 ? -13.733 -8.928 19.957 1.00 54.00 106 THR A O 1
ATOM 833 N N . CYS A 1 107 ? -13.746 -8.384 17.767 1.00 58.25 107 CYS A N 1
ATOM 834 C CA . CYS A 1 107 ? -13.043 -7.122 17.932 1.00 58.25 107 CYS A CA 1
ATOM 835 C C . CYS A 1 107 ? -13.914 -6.218 18.788 1.00 58.25 107 CYS A C 1
ATOM 837 O O . CYS A 1 107 ? -15.036 -5.894 18.390 1.00 58.25 107 CYS A O 1
ATOM 839 N N . ASP A 1 108 ? -13.412 -5.829 19.954 1.00 56.22 108 ASP A N 1
ATOM 840 C CA . ASP A 1 108 ? -14.097 -4.815 20.733 1.00 56.22 108 ASP A CA 1
ATOM 841 C C . ASP A 1 108 ? -14.073 -3.517 19.918 1.00 56.22 108 ASP A C 1
ATOM 843 O O . ASP A 1 108 ? -13.044 -3.144 19.347 1.00 56.22 108 ASP A O 1
ATOM 847 N N . VAL A 1 109 ? -15.214 -2.839 19.812 1.00 54.62 109 VAL A N 1
ATOM 848 C CA . VAL A 1 109 ? -15.386 -1.632 18.977 1.00 54.62 109 VAL A CA 1
ATOM 849 C C . VAL A 1 109 ? -14.728 -0.409 19.626 1.00 54.62 109 VAL A C 1
ATOM 851 O O . VAL A 1 109 ? -15.061 0.738 19.321 1.00 54.62 109 VAL A O 1
ATOM 854 N N . SER A 1 110 ? -13.811 -0.645 20.563 1.00 63.50 110 SER A N 1
ATOM 855 C CA . SER A 1 110 ? -13.169 0.390 21.339 1.00 63.50 110 SER A CA 1
ATOM 856 C C . SER A 1 110 ? -12.327 1.262 20.406 1.00 63.50 110 SER A C 1
ATOM 858 O O . SER A 1 110 ? -11.561 0.797 19.557 1.00 63.50 110 SER A O 1
ATOM 860 N N . PHE A 1 111 ? -12.555 2.566 20.506 1.00 72.00 111 PHE A N 1
ATOM 861 C CA . PHE A 1 111 ? -11.870 3.553 19.693 1.00 72.00 111 PHE A CA 1
ATOM 862 C C . PHE A 1 111 ? -10.522 3.853 20.367 1.00 72.00 111 PHE A C 1
ATOM 864 O O . PHE A 1 111 ? -10.531 4.365 21.493 1.00 72.00 111 PHE A O 1
ATOM 871 N N . PRO A 1 112 ? -9.368 3.561 19.735 1.00 75.56 112 PRO A N 1
ATOM 872 C CA . PRO A 1 112 ? -8.072 3.860 20.328 1.00 75.56 112 PRO A CA 1
ATOM 873 C C . PRO A 1 112 ? -7.953 5.359 20.606 1.00 75.56 112 PRO A C 1
ATOM 875 O O . PRO A 1 112 ? -8.528 6.187 19.893 1.00 75.56 112 PRO A O 1
ATOM 878 N N . ASN A 1 113 ? -7.204 5.740 21.640 1.00 77.12 113 ASN A N 1
ATOM 879 C CA . ASN A 1 113 ? -7.110 7.150 22.007 1.00 77.12 113 ASN A CA 1
ATOM 880 C C . ASN A 1 113 ? -6.515 7.975 20.848 1.00 77.12 113 ASN A C 1
ATOM 882 O O . ASN A 1 113 ? -5.363 7.768 20.467 1.00 77.12 113 ASN A O 1
ATOM 886 N N . ARG A 1 114 ? -7.286 8.943 20.328 1.00 75.00 114 ARG A N 1
ATOM 887 C CA . ARG A 1 114 ? -6.884 9.808 19.203 1.00 75.00 114 ARG A CA 1
ATOM 888 C C . ARG A 1 114 ? -5.570 10.541 19.439 1.00 75.00 114 ARG A C 1
ATOM 890 O O . ARG A 1 114 ? -4.868 10.812 18.477 1.00 75.00 114 ARG A O 1
ATOM 897 N N . THR A 1 115 ? -5.211 10.839 20.688 1.00 79.88 115 THR A N 1
ATOM 898 C CA . THR A 1 115 ? -3.939 11.514 20.999 1.00 79.88 115 THR A CA 1
ATOM 899 C C . THR A 1 115 ? -2.709 10.640 20.753 1.00 79.88 115 THR A C 1
ATOM 901 O O . THR A 1 115 ? -1.595 11.151 20.763 1.00 79.88 115 THR A O 1
ATOM 904 N N . LYS A 1 116 ? -2.895 9.332 20.536 1.00 83.06 116 LYS A N 1
ATOM 905 C CA . LYS A 1 116 ? -1.840 8.381 20.161 1.00 83.06 116 LYS A CA 1
ATOM 906 C C . LYS A 1 116 ? -1.773 8.127 18.650 1.00 83.06 116 LYS A C 1
ATOM 908 O O . LYS A 1 116 ? -1.015 7.258 18.221 1.00 83.06 116 LYS A O 1
ATOM 913 N N . MET A 1 117 ? -2.612 8.807 17.869 1.00 89.69 117 MET A N 1
ATOM 914 C CA . MET A 1 117 ? -2.634 8.682 16.418 1.00 89.69 117 MET A CA 1
ATOM 915 C C . MET A 1 117 ? -1.902 9.853 15.773 1.00 89.69 117 MET A C 1
ATOM 917 O O . MET A 1 117 ? -2.027 10.996 16.210 1.00 89.69 117 MET A O 1
ATOM 921 N N . GLU A 1 118 ? -1.187 9.567 14.696 1.00 93.12 118 GLU A N 1
ATOM 922 C CA . GLU A 1 118 ? -0.421 10.538 13.921 1.00 93.12 118 GLU A CA 1
ATOM 923 C C . GLU A 1 118 ? -0.791 10.430 12.440 1.00 93.12 118 GLU A C 1
ATOM 925 O O . GLU A 1 118 ? -1.305 9.405 11.991 1.00 93.12 118 GLU A O 1
ATOM 930 N N . MET A 1 119 ? -0.587 11.506 11.680 1.00 93.50 119 MET A N 1
ATOM 931 C CA . MET A 1 119 ? -0.915 11.525 10.255 1.00 93.50 119 MET A CA 1
ATOM 932 C C . MET A 1 119 ? 0.118 10.719 9.469 1.00 93.50 119 MET A C 1
ATOM 934 O O . MET A 1 119 ? 1.284 11.102 9.441 1.00 93.50 119 MET A O 1
ATOM 938 N N . LEU A 1 120 ? -0.315 9.652 8.795 1.00 93.94 120 LEU A N 1
ATOM 939 C CA . LEU A 1 120 ? 0.490 8.960 7.795 1.00 93.94 120 LEU A CA 1
ATOM 940 C C . LEU A 1 120 ? 0.548 9.802 6.522 1.00 93.94 120 LEU A C 1
ATOM 942 O O . LEU A 1 120 ? -0.489 10.163 5.956 1.00 93.94 120 LEU A O 1
ATOM 946 N N . ILE A 1 121 ? 1.762 10.098 6.078 1.00 93.75 121 ILE A N 1
ATOM 947 C CA . ILE A 1 121 ? 2.024 10.977 4.945 1.00 93.75 121 ILE A CA 1
ATOM 948 C C . ILE A 1 121 ? 2.700 10.168 3.844 1.00 93.75 121 ILE A C 1
ATOM 950 O O . ILE A 1 121 ? 3.653 9.431 4.096 1.00 93.75 121 ILE A O 1
ATOM 954 N N . GLU A 1 122 ? 2.203 10.335 2.627 1.00 93.56 122 GLU A N 1
ATOM 955 C CA . GLU A 1 122 ? 2.830 9.856 1.405 1.00 93.56 122 GLU A CA 1
ATOM 956 C C . GLU A 1 122 ? 3.820 10.907 0.893 1.00 93.56 122 GLU A C 1
ATOM 958 O O . GLU A 1 122 ? 3.517 12.106 0.790 1.00 93.56 122 GLU A O 1
ATOM 963 N N . TYR A 1 123 ? 5.009 10.435 0.550 1.00 93.75 123 TYR A N 1
ATOM 964 C CA . TYR A 1 123 ? 6.034 11.189 -0.137 1.00 93.75 123 TYR A CA 1
ATOM 965 C C . TYR A 1 123 ? 6.433 10.475 -1.418 1.00 93.75 123 TYR A C 1
ATOM 967 O O . TYR A 1 123 ? 6.476 9.252 -1.466 1.00 93.75 123 TYR A O 1
ATOM 975 N N . LYS A 1 124 ? 6.814 11.244 -2.431 1.00 93.25 124 LYS A N 1
ATOM 976 C CA . LYS A 1 124 ? 7.273 10.737 -3.720 1.00 93.25 124 LYS A CA 1
ATOM 977 C C . LYS A 1 124 ? 8.604 11.369 -4.087 1.00 93.25 124 LYS A C 1
ATOM 979 O O . LYS A 1 124 ? 8.789 12.574 -3.892 1.00 93.25 124 LYS A O 1
ATOM 984 N N . ASN A 1 125 ? 9.533 10.578 -4.608 1.00 92.62 125 ASN A N 1
ATOM 985 C CA . ASN A 1 125 ? 10.784 11.123 -5.126 1.00 92.62 125 ASN A CA 1
ATOM 986 C C . ASN A 1 125 ? 10.622 11.670 -6.559 1.00 92.62 125 ASN A C 1
ATOM 988 O O . ASN A 1 125 ? 9.630 11.426 -7.243 1.00 92.62 125 ASN A O 1
ATOM 992 N N . ASN A 1 126 ? 11.617 12.423 -7.028 1.00 90.38 126 ASN A N 1
ATOM 993 C CA . ASN A 1 126 ? 11.630 12.962 -8.395 1.00 90.38 126 ASN A CA 1
ATOM 994 C C . ASN A 1 126 ? 12.413 12.070 -9.381 1.00 90.38 126 ASN A C 1
ATOM 996 O O . ASN A 1 126 ? 12.934 12.570 -10.379 1.00 90.38 126 ASN A O 1
ATOM 1000 N N . ARG A 1 127 ? 12.569 10.776 -9.079 1.00 90.06 127 ARG A N 1
ATOM 1001 C CA . ARG A 1 127 ? 13.276 9.824 -9.945 1.00 90.06 127 ARG A CA 1
ATOM 1002 C C . ARG A 1 127 ? 12.314 9.210 -10.969 1.00 90.06 127 ARG A C 1
ATOM 1004 O O . ARG A 1 127 ? 11.151 9.592 -11.053 1.00 90.06 127 ARG A O 1
ATOM 1011 N N . THR A 1 128 ? 12.812 8.301 -11.801 1.00 85.56 128 THR A N 1
ATOM 1012 C CA . THR A 1 128 ? 12.049 7.671 -12.891 1.00 85.56 128 THR A CA 1
ATOM 1013 C C . THR A 1 128 ? 12.425 6.200 -13.038 1.00 85.56 128 THR A C 1
ATOM 1015 O O . THR A 1 128 ? 13.489 5.794 -12.574 1.00 85.56 128 THR A O 1
ATOM 1018 N N . GLY A 1 129 ? 11.600 5.417 -13.740 1.00 84.25 129 GLY A N 1
ATOM 1019 C CA . GLY A 1 129 ? 11.831 3.978 -13.912 1.00 84.25 129 GLY A CA 1
ATOM 1020 C C . GLY A 1 129 ? 11.806 3.246 -12.570 1.00 84.25 129 GLY A C 1
ATOM 1021 O O . GLY A 1 129 ? 11.071 3.658 -11.681 1.00 84.25 129 GLY A O 1
ATOM 1022 N N . SER A 1 130 ? 12.659 2.232 -12.407 1.00 82.19 130 SER A N 1
ATOM 1023 C CA . SER A 1 130 ? 12.763 1.410 -11.187 1.00 82.19 130 SER A CA 1
ATOM 1024 C C . SER A 1 130 ? 13.312 2.138 -9.953 1.00 82.19 130 SER A C 1
ATOM 1026 O O . SER A 1 130 ? 13.480 1.531 -8.897 1.00 82.19 130 SER A O 1
ATOM 1028 N N . GLU A 1 131 ? 13.645 3.424 -10.078 1.00 86.75 131 GLU A N 1
ATOM 1029 C CA . GLU A 1 131 ? 14.008 4.269 -8.941 1.00 86.75 131 GLU A CA 1
ATOM 1030 C C . GLU A 1 131 ? 12.887 5.227 -8.521 1.00 86.75 131 GLU A C 1
ATOM 1032 O O . GLU A 1 131 ? 13.060 5.951 -7.535 1.00 86.75 131 GLU A O 1
ATOM 1037 N N . LEU A 1 132 ? 11.786 5.301 -9.281 1.00 89.19 132 LEU A N 1
ATOM 1038 C CA . LEU A 1 132 ? 10.608 6.037 -8.840 1.00 89.19 132 LEU A CA 1
ATOM 1039 C C . LEU A 1 132 ? 10.024 5.327 -7.620 1.00 89.19 132 LEU A C 1
ATOM 1041 O O . LEU A 1 132 ? 9.826 4.119 -7.661 1.00 89.19 132 LEU A O 1
ATOM 1045 N N . ASP A 1 133 ? 9.749 6.088 -6.564 1.00 90.94 133 ASP A N 1
ATOM 1046 C CA . ASP A 1 133 ? 9.367 5.500 -5.284 1.00 90.94 133 ASP A CA 1
ATOM 1047 C C . ASP A 1 133 ? 8.354 6.348 -4.510 1.00 90.94 133 ASP A C 1
ATOM 1049 O O . ASP A 1 133 ? 8.443 7.589 -4.502 1.00 90.94 133 ASP A O 1
ATOM 1053 N N . HIS A 1 134 ? 7.454 5.656 -3.803 1.00 92.00 134 HIS A N 1
ATOM 1054 C CA . HIS A 1 134 ? 6.570 6.229 -2.793 1.00 92.00 134 HIS A CA 1
ATOM 1055 C C . HIS A 1 134 ? 6.948 5.763 -1.381 1.00 92.00 134 HIS A C 1
ATOM 1057 O O . HIS A 1 134 ? 6.941 4.581 -1.045 1.00 92.00 134 HIS A O 1
ATOM 1063 N N . PHE A 1 135 ? 7.173 6.732 -0.499 1.00 91.94 135 PHE A N 1
ATOM 1064 C CA . PHE A 1 135 ? 7.559 6.520 0.887 1.00 91.94 135 PHE A CA 1
ATOM 1065 C C . PHE A 1 135 ? 6.447 6.957 1.848 1.00 91.94 135 PHE A C 1
ATOM 1067 O O . PHE A 1 135 ? 5.932 8.070 1.742 1.00 91.94 135 PHE A O 1
ATOM 1074 N N . TYR A 1 136 ? 6.101 6.106 2.818 1.00 93.62 136 TYR A N 1
ATOM 1075 C CA . TYR A 1 136 ? 5.022 6.348 3.782 1.00 93.62 136 TYR A CA 1
ATOM 1076 C C . TYR A 1 136 ? 5.606 6.475 5.182 1.00 93.62 136 TYR A C 1
ATOM 1078 O O . TYR A 1 136 ? 6.225 5.542 5.696 1.00 93.62 136 TYR A O 1
ATOM 1086 N N . THR A 1 137 ? 5.433 7.637 5.805 1.00 93.38 137 THR A N 1
ATOM 1087 C CA . THR A 1 137 ? 6.064 7.935 7.095 1.00 93.38 137 THR A CA 1
ATOM 1088 C C . THR A 1 137 ? 5.283 8.985 7.879 1.00 93.38 137 THR A C 1
ATOM 1090 O O . THR A 1 137 ? 4.381 9.644 7.361 1.00 93.38 137 THR A O 1
ATOM 1093 N N . LEU A 1 138 ? 5.650 9.133 9.149 1.00 91.44 138 LEU A N 1
ATOM 1094 C CA . LEU A 1 138 ? 5.218 10.215 10.037 1.00 91.44 138 LEU A CA 1
ATOM 1095 C C . LEU A 1 138 ? 6.255 11.347 10.095 1.0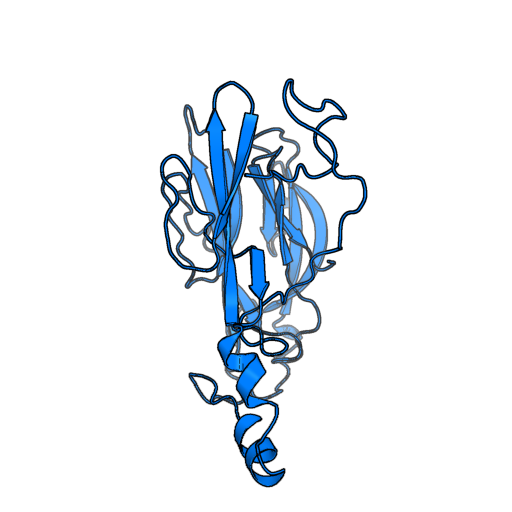0 91.44 138 LEU A C 1
ATOM 1097 O O . LEU A 1 138 ? 6.010 12.397 10.687 1.00 91.44 138 LEU A O 1
ATOM 1101 N N . LYS A 1 139 ? 7.434 11.134 9.494 1.00 88.81 139 LYS A N 1
ATOM 1102 C CA . LYS A 1 139 ? 8.514 12.118 9.437 1.00 88.81 139 LYS A CA 1
ATOM 1103 C C . LYS A 1 139 ? 8.105 13.345 8.635 1.00 88.81 139 LYS A C 1
ATOM 1105 O O . LYS A 1 139 ? 7.283 13.303 7.714 1.00 88.81 139 LYS A O 1
ATOM 1110 N N . THR A 1 140 ? 8.744 14.457 8.975 1.00 79.31 140 THR A N 1
ATOM 1111 C CA . THR A 1 140 ? 8.563 15.708 8.249 1.00 79.31 140 THR A CA 1
ATOM 1112 C C . THR A 1 140 ? 9.450 15.737 7.007 1.00 79.31 140 THR A C 1
ATOM 1114 O O . THR A 1 140 ? 10.478 15.066 6.948 1.00 79.31 140 THR A O 1
ATOM 1117 N N . SER A 1 141 ? 9.096 16.560 6.018 1.00 74.00 141 SER A N 1
ATOM 1118 C CA . SER A 1 141 ? 9.855 16.680 4.762 1.00 74.00 141 SER A CA 1
ATOM 1119 C C . SER A 1 141 ? 11.331 17.048 4.954 1.00 74.00 141 SER A C 1
ATOM 1121 O O . SER A 1 141 ? 12.160 16.719 4.112 1.00 74.00 141 SER A O 1
ATOM 1123 N N . LYS A 1 142 ? 11.683 17.701 6.070 1.00 74.44 142 LYS A N 1
ATOM 1124 C CA . LYS A 1 142 ? 13.072 18.054 6.408 1.00 74.44 142 LYS A CA 1
ATOM 1125 C C . LYS A 1 142 ? 13.960 16.830 6.630 1.00 74.44 142 LYS A C 1
ATOM 1127 O O . LYS A 1 142 ? 15.167 16.924 6.438 1.00 74.44 142 LYS A O 1
ATOM 1132 N N . ASP A 1 143 ? 13.359 15.706 6.999 1.00 76.06 143 ASP A N 1
ATOM 1133 C CA . ASP A 1 143 ? 14.056 14.467 7.329 1.00 76.06 143 ASP A CA 1
ATOM 1134 C C . ASP A 1 143 ? 14.205 13.540 6.106 1.00 76.06 143 ASP A C 1
ATOM 1136 O O . ASP A 1 143 ? 14.801 12.469 6.213 1.00 76.06 143 ASP A O 1
ATOM 1140 N N . LEU A 1 144 ? 13.663 13.935 4.943 1.00 84.62 144 LEU A N 1
ATOM 1141 C CA . LEU A 1 144 ? 13.496 13.083 3.760 1.00 84.62 144 LEU A CA 1
ATOM 1142 C C . LEU A 1 144 ? 14.112 13.728 2.511 1.00 84.62 144 LEU A C 1
ATOM 1144 O O . LEU A 1 144 ? 13.424 14.235 1.624 1.00 84.62 144 LEU A O 1
ATOM 1148 N N . ALA A 1 145 ? 15.443 13.709 2.435 1.00 86.25 145 ALA A N 1
ATOM 1149 C CA . ALA A 1 145 ? 16.170 14.255 1.292 1.00 86.25 145 ALA A CA 1
ATOM 1150 C C . ALA A 1 145 ? 15.744 13.584 -0.032 1.00 86.25 145 ALA A C 1
ATOM 1152 O O . ALA A 1 145 ? 15.814 12.365 -0.178 1.00 86.25 145 ALA A O 1
ATOM 1153 N N . GLY A 1 146 ? 15.343 14.396 -1.016 1.00 89.00 146 GLY A N 1
ATOM 1154 C CA . GLY A 1 146 ? 14.953 13.925 -2.351 1.00 89.00 146 GLY A CA 1
ATOM 1155 C C . GLY A 1 146 ? 13.496 13.472 -2.490 1.00 89.00 146 GLY A C 1
ATOM 1156 O O . GLY A 1 146 ? 13.106 13.071 -3.586 1.00 89.00 146 GLY A O 1
ATOM 1157 N N . TYR A 1 147 ? 12.699 13.573 -1.424 1.00 93.44 147 TYR A N 1
ATOM 1158 C CA . TYR A 1 147 ? 11.281 13.225 -1.408 1.00 93.44 147 TYR A CA 1
ATOM 1159 C C . TYR A 1 147 ? 10.413 14.462 -1.183 1.00 93.44 147 TYR A C 1
ATOM 1161 O O . TYR A 1 147 ? 10.683 15.292 -0.315 1.00 93.44 147 TYR A O 1
ATOM 1169 N N . ASN A 1 148 ? 9.331 14.565 -1.948 1.00 94.00 148 ASN A N 1
ATOM 1170 C CA . ASN A 1 148 ? 8.338 15.622 -1.829 1.00 94.00 148 ASN A CA 1
ATOM 1171 C C . ASN A 1 148 ? 7.044 15.048 -1.266 1.00 94.00 148 ASN A C 1
ATOM 1173 O O . ASN A 1 148 ? 6.600 13.986 -1.693 1.00 94.00 148 ASN A O 1
ATOM 1177 N N . LYS A 1 149 ? 6.428 15.759 -0.317 1.00 93.50 149 LYS A N 1
ATOM 1178 C CA . LYS A 1 149 ? 5.115 15.378 0.209 1.00 93.50 149 LYS A CA 1
ATOM 1179 C C . LYS A 1 149 ? 4.098 15.417 -0.929 1.00 93.50 149 LYS A C 1
ATOM 1181 O O . LYS A 1 149 ? 3.975 16.446 -1.592 1.00 93.50 149 LYS A O 1
ATOM 1186 N N . THR A 1 150 ? 3.350 14.338 -1.108 1.00 92.00 150 THR A N 1
ATOM 1187 C CA . THR A 1 150 ? 2.272 14.258 -2.101 1.00 92.00 150 THR A CA 1
ATOM 1188 C C . THR A 1 150 ? 0.906 14.302 -1.440 1.00 92.00 150 THR A C 1
ATOM 1190 O O . THR A 1 150 ? 0.040 15.053 -1.891 1.00 92.00 150 THR A O 1
ATOM 1193 N N . LYS A 1 151 ? 0.703 13.547 -0.353 1.00 90.56 151 LYS A N 1
ATOM 1194 C CA . LYS A 1 151 ? -0.630 13.367 0.230 1.00 90.56 151 LYS A CA 1
ATOM 1195 C C . LYS A 1 151 ? -0.604 13.090 1.733 1.00 90.56 151 LYS A C 1
ATOM 1197 O O . LYS A 1 151 ? 0.275 12.402 2.237 1.00 90.56 151 LYS A O 1
ATOM 1202 N N . ASP A 1 152 ? -1.616 13.597 2.435 1.00 92.25 152 ASP A N 1
ATOM 1203 C CA . ASP A 1 152 ? -1.985 13.131 3.777 1.00 92.25 152 ASP A CA 1
ATOM 1204 C C . ASP A 1 152 ? -2.982 11.974 3.627 1.00 92.25 152 ASP A C 1
ATOM 1206 O O . ASP A 1 152 ? -4.065 12.161 3.065 1.00 92.25 152 ASP A O 1
ATOM 1210 N N . LEU A 1 153 ? -2.617 10.769 4.073 1.00 90.69 153 LEU A N 1
ATOM 1211 C CA . LEU A 1 153 ? -3.450 9.578 3.882 1.00 90.69 153 LEU A CA 1
ATOM 1212 C C . LEU A 1 153 ? -4.520 9.456 4.963 1.00 90.69 153 LEU A C 1
ATOM 1214 O O . LEU A 1 153 ? -5.699 9.283 4.655 1.00 90.69 153 LEU A O 1
ATOM 1218 N N . GLY A 1 154 ? -4.119 9.542 6.228 1.00 90.00 154 GLY A N 1
ATOM 1219 C CA . GLY A 1 154 ? -5.022 9.368 7.357 1.00 90.00 154 GLY A CA 1
ATOM 1220 C C . GLY A 1 154 ? -4.288 9.146 8.671 1.00 90.00 154 GLY A C 1
ATOM 1221 O O . GLY A 1 154 ? -3.071 8.983 8.711 1.00 90.00 154 GLY A O 1
ATOM 1222 N N . LEU A 1 155 ? -5.050 9.146 9.762 1.00 91.38 155 LEU A N 1
ATOM 1223 C CA . LEU A 1 155 ? -4.511 8.921 11.098 1.00 91.38 155 LEU A CA 1
ATOM 1224 C C . LEU A 1 155 ? -4.215 7.434 11.326 1.00 91.38 155 LEU A C 1
ATOM 1226 O O . LEU A 1 155 ? -5.070 6.583 11.079 1.00 91.38 155 LEU A O 1
ATOM 1230 N N . ILE A 1 156 ? -3.025 7.142 11.843 1.00 92.69 156 ILE A N 1
ATOM 1231 C CA . ILE A 1 156 ? -2.550 5.797 12.170 1.00 92.69 156 ILE A CA 1
ATOM 1232 C C . ILE A 1 156 ? -1.949 5.771 13.578 1.00 92.69 156 ILE A C 1
ATOM 1234 O O . ILE A 1 156 ? -1.480 6.792 14.078 1.00 92.69 156 ILE A O 1
ATOM 1238 N N . LEU A 1 157 ? -1.966 4.619 14.246 1.00 92.31 157 LEU A N 1
ATOM 1239 C CA . LEU A 1 157 ? -1.354 4.473 15.567 1.00 92.31 157 LEU A CA 1
ATOM 1240 C C . LEU A 1 157 ? 0.152 4.224 15.451 1.00 92.31 157 LEU A C 1
ATOM 1242 O O . LEU A 1 157 ? 0.598 3.429 14.625 1.00 92.31 157 LEU A O 1
ATOM 1246 N N . THR A 1 158 ? 0.931 4.836 16.343 1.00 90.38 158 THR A N 1
ATOM 1247 C CA . THR A 1 158 ? 2.391 4.623 16.433 1.00 90.38 158 THR A CA 1
ATOM 1248 C C . THR A 1 158 ? 2.788 3.535 17.422 1.00 90.38 158 THR A C 1
ATOM 1250 O O . THR A 1 158 ? 3.932 3.083 17.453 1.00 90.38 158 THR A O 1
ATOM 1253 N N . LYS A 1 159 ? 1.839 3.093 18.248 1.00 89.31 159 LYS A N 1
ATOM 1254 C CA . LYS A 1 159 ? 2.022 2.040 19.246 1.00 89.31 159 LYS A CA 1
ATOM 1255 C C . LYS A 1 159 ? 0.806 1.133 19.258 1.00 89.31 159 LYS A C 1
ATOM 1257 O O . LYS A 1 159 ? -0.315 1.601 19.065 1.00 89.31 159 LYS A O 1
ATOM 1262 N N . ASN A 1 160 ? 1.039 -0.140 19.561 1.00 87.06 160 ASN A N 1
ATOM 1263 C CA . ASN A 1 160 ? -0.040 -1.074 19.830 1.00 87.06 160 ASN A CA 1
ATOM 1264 C C . ASN A 1 160 ? -0.894 -0.546 20.998 1.00 87.06 160 ASN A C 1
ATOM 1266 O O . ASN A 1 160 ? -0.352 -0.151 22.036 1.00 87.06 160 ASN A O 1
ATOM 1270 N N . ASP A 1 161 ? -2.213 -0.521 20.831 1.00 84.00 161 ASP A N 1
ATOM 1271 C CA . ASP A 1 161 ? -3.153 -0.119 21.872 1.00 84.00 161 ASP A CA 1
ATOM 1272 C C . ASP A 1 161 ? -3.952 -1.343 22.312 1.00 84.00 161 ASP A C 1
ATOM 1274 O O . ASP A 1 161 ? -4.779 -1.861 21.566 1.00 84.00 161 ASP A O 1
ATOM 1278 N N . SER A 1 162 ? -3.721 -1.791 23.547 1.00 80.75 162 SER A N 1
ATOM 1279 C CA . SER A 1 162 ? -4.365 -2.984 24.102 1.00 80.75 162 SER A CA 1
ATOM 1280 C C . SER A 1 162 ? -5.887 -2.874 24.204 1.00 80.75 162 SER A C 1
ATOM 1282 O O . SER A 1 162 ? -6.540 -3.887 24.434 1.00 80.75 162 SER A O 1
ATOM 1284 N N . SER A 1 163 ? -6.457 -1.670 24.063 1.00 78.75 163 SER A N 1
ATOM 1285 C CA . SER A 1 163 ? -7.908 -1.502 23.947 1.00 78.75 163 SER A CA 1
ATOM 1286 C C . SER A 1 163 ? -8.465 -2.141 22.669 1.00 78.75 163 SER A C 1
ATOM 1288 O O . SER A 1 163 ? -9.588 -2.639 22.689 1.00 78.75 163 SER A O 1
ATOM 1290 N N . CYS A 1 164 ? -7.676 -2.205 21.591 1.00 80.06 164 CYS A N 1
ATOM 1291 C CA . CYS A 1 164 ? -8.064 -2.779 20.307 1.00 80.06 164 CYS A CA 1
ATOM 1292 C C . CYS A 1 164 ? -7.250 -4.045 20.005 1.00 80.06 164 CYS A C 1
ATOM 1294 O O . CYS A 1 164 ? -6.084 -3.996 19.620 1.00 80.06 164 CYS A O 1
ATOM 1296 N N . SER A 1 165 ? -7.892 -5.208 20.106 1.00 81.44 165 SER A N 1
ATOM 1297 C CA . SER A 1 165 ? -7.257 -6.507 19.844 1.00 81.44 165 SER A CA 1
ATOM 1298 C C . SER A 1 165 ? -7.055 -6.833 18.358 1.00 81.44 165 SER A C 1
ATOM 1300 O O . SER A 1 165 ? -6.424 -7.841 18.050 1.00 81.44 165 SER A O 1
ATOM 1302 N N . CYS A 1 166 ? -7.576 -5.998 17.455 1.00 80.81 166 CYS A N 1
ATOM 1303 C CA . CYS A 1 166 ? -7.596 -6.231 16.006 1.00 80.81 166 CYS A CA 1
ATOM 1304 C C . CYS A 1 166 ? -6.630 -5.334 15.228 1.00 80.81 166 CYS A C 1
ATOM 1306 O O . CYS A 1 166 ? -6.742 -5.196 14.006 1.00 80.81 166 CYS A O 1
ATOM 1308 N N . LEU A 1 167 ? -5.686 -4.719 15.945 1.00 86.69 167 LEU A N 1
ATOM 1309 C CA . LEU A 1 167 ? -4.572 -4.025 15.324 1.00 86.69 167 LEU A CA 1
ATOM 1310 C C . LEU A 1 167 ? -3.636 -5.032 14.661 1.00 86.69 167 LEU A C 1
ATOM 1312 O O . LEU A 1 167 ? -3.253 -6.039 15.253 1.00 86.69 167 LEU A O 1
ATOM 1316 N N . VAL A 1 168 ? -3.227 -4.703 13.445 1.00 89.38 168 VAL A N 1
ATOM 1317 C CA . VAL A 1 168 ? -2.111 -5.330 12.749 1.00 89.38 168 VAL A CA 1
ATOM 1318 C C . VAL A 1 168 ? -0.937 -4.364 12.746 1.00 89.38 168 VAL A C 1
ATOM 1320 O O . VAL A 1 168 ? -1.119 -3.149 12.644 1.00 89.38 168 VAL A O 1
ATOM 1323 N N . GLU A 1 169 ? 0.270 -4.905 12.877 1.00 92.50 169 GLU A N 1
ATOM 1324 C CA . GLU A 1 169 ? 1.497 -4.126 12.744 1.00 92.50 169 GLU A CA 1
ATOM 1325 C C . GLU A 1 169 ? 1.830 -3.985 11.254 1.00 92.50 169 GLU A C 1
ATOM 1327 O O . GLU A 1 169 ? 1.965 -4.975 10.530 1.00 92.50 169 GLU A O 1
ATOM 1332 N N . LEU A 1 170 ? 1.964 -2.742 10.806 1.00 92.31 170 LEU A N 1
ATOM 1333 C CA . LEU A 1 170 ? 2.566 -2.390 9.533 1.00 92.31 170 LEU A CA 1
ATOM 1334 C C . LEU A 1 170 ? 4.020 -1.978 9.764 1.00 92.31 170 LEU A C 1
ATOM 1336 O O . LEU A 1 170 ? 4.333 -1.252 10.706 1.00 92.31 170 LEU A O 1
ATOM 1340 N N . VAL A 1 171 ? 4.901 -2.418 8.881 1.00 92.19 171 VAL A N 1
ATOM 1341 C CA . VAL A 1 171 ? 6.322 -2.096 8.862 1.00 92.19 171 VAL A CA 1
ATOM 1342 C C . VAL A 1 171 ? 6.645 -1.385 7.561 1.00 92.19 171 VAL A C 1
ATOM 1344 O O . VAL A 1 171 ? 6.259 -1.834 6.479 1.00 92.19 171 VAL A O 1
ATOM 1347 N N . GLN A 1 172 ? 7.365 -0.274 7.666 1.00 92.25 172 GLN A N 1
ATOM 1348 C CA . GLN A 1 172 ? 7.970 0.336 6.496 1.00 92.25 172 GLN A CA 1
ATOM 1349 C C . GLN A 1 172 ? 9.231 -0.453 6.152 1.00 92.25 172 GLN A C 1
ATOM 1351 O O . GLN A 1 172 ? 10.071 -0.745 7.008 1.00 92.25 172 GLN A O 1
ATOM 1356 N N . THR A 1 173 ? 9.350 -0.829 4.891 1.00 91.62 173 THR A N 1
ATOM 1357 C CA . THR A 1 173 ? 10.444 -1.645 4.372 1.00 91.62 173 THR A CA 1
ATOM 1358 C C . THR A 1 173 ? 11.080 -0.971 3.169 1.00 91.62 173 THR A C 1
ATOM 1360 O O . THR A 1 173 ? 10.471 -0.092 2.564 1.00 91.62 173 THR A O 1
ATOM 1363 N N . LEU A 1 174 ? 12.312 -1.357 2.857 1.00 90.81 174 LEU A N 1
ATOM 1364 C CA . LEU A 1 174 ? 13.071 -0.872 1.715 1.00 90.81 174 LEU A CA 1
ATOM 1365 C C . LEU A 1 174 ? 13.711 -2.052 0.995 1.00 90.81 174 LEU A C 1
ATOM 1367 O O . LEU A 1 174 ? 14.415 -2.856 1.609 1.00 90.81 174 LEU A O 1
ATOM 1371 N N . ASP A 1 175 ? 13.512 -2.095 -0.311 1.00 88.00 175 ASP A N 1
ATOM 1372 C CA . ASP A 1 175 ? 14.349 -2.829 -1.237 1.00 88.00 175 ASP A CA 1
ATOM 1373 C C . ASP A 1 175 ? 15.271 -1.840 -1.956 1.00 88.00 175 ASP A C 1
ATOM 1375 O O . ASP A 1 175 ? 14.820 -0.932 -2.652 1.00 88.00 175 ASP A O 1
ATOM 1379 N N . ASN A 1 176 ? 16.573 -1.997 -1.726 1.00 89.50 176 ASN A N 1
ATOM 1380 C CA . ASN A 1 176 ? 17.618 -1.166 -2.313 1.00 89.50 176 ASN A CA 1
ATOM 1381 C C . ASN A 1 176 ? 18.649 -2.069 -2.991 1.00 89.50 176 ASN A C 1
ATOM 1383 O O . ASN A 1 176 ? 19.757 -2.287 -2.487 1.00 89.50 176 ASN A O 1
ATOM 1387 N N . GLN A 1 177 ? 18.232 -2.688 -4.089 1.00 83.69 177 GLN A N 1
ATOM 1388 C CA . GLN A 1 177 ? 19.085 -3.550 -4.895 1.00 83.69 177 GLN A CA 1
ATOM 1389 C C . GLN A 1 177 ? 19.915 -2.726 -5.880 1.00 83.69 177 GLN A C 1
ATOM 1391 O O . GLN A 1 177 ? 19.467 -1.708 -6.394 1.00 83.69 177 GLN A O 1
ATOM 1396 N N . THR A 1 178 ? 21.125 -3.205 -6.169 1.00 80.88 178 THR A N 1
ATOM 1397 C CA . THR A 1 178 ? 22.042 -2.630 -7.165 1.00 80.88 178 THR A CA 1
ATOM 1398 C C . THR A 1 178 ? 22.270 -3.611 -8.322 1.00 80.88 178 THR A C 1
ATOM 1400 O O . THR A 1 178 ? 21.948 -4.797 -8.226 1.00 80.88 178 THR A O 1
ATOM 1403 N N . GLY A 1 179 ? 22.844 -3.140 -9.434 1.00 77.12 179 GLY A N 1
ATOM 1404 C CA . GLY A 1 179 ? 23.179 -3.979 -10.593 1.00 77.12 179 GLY A CA 1
ATOM 1405 C C . GLY A 1 179 ? 22.046 -4.087 -11.620 1.00 77.12 179 GLY A C 1
ATOM 1406 O O . GLY A 1 179 ? 21.351 -3.115 -11.882 1.00 77.12 179 GLY A O 1
ATOM 1407 N N . ILE A 1 180 ? 21.873 -5.258 -12.243 1.00 70.00 180 ILE A N 1
ATOM 1408 C CA . ILE A 1 180 ? 20.896 -5.451 -13.340 1.00 70.00 180 ILE A CA 1
ATOM 1409 C C . ILE A 1 180 ? 19.440 -5.347 -12.846 1.00 70.00 180 ILE A C 1
ATOM 1411 O O . ILE A 1 180 ? 18.559 -4.967 -13.608 1.00 70.00 180 ILE A O 1
ATOM 1415 N N . PHE A 1 181 ? 19.200 -5.615 -11.560 1.00 73.50 181 PHE A N 1
ATOM 1416 C CA . PHE A 1 181 ? 17.901 -5.453 -10.895 1.00 73.50 181 PHE A CA 1
ATOM 1417 C C . PHE A 1 181 ? 17.884 -4.219 -9.985 1.00 73.50 181 PHE A C 1
ATOM 1419 O O . PHE A 1 181 ? 17.288 -4.242 -8.910 1.00 73.50 181 PHE A O 1
ATOM 1426 N N . HIS A 1 182 ? 18.605 -3.164 -10.380 1.00 79.62 182 HIS A N 1
ATOM 1427 C CA . HIS A 1 182 ? 18.697 -1.935 -9.601 1.00 79.62 182 HIS A CA 1
ATOM 1428 C C . HIS A 1 182 ? 17.317 -1.318 -9.373 1.00 79.62 182 HIS A C 1
ATOM 1430 O O . HIS A 1 182 ? 16.601 -1.018 -10.335 1.00 79.62 182 HIS A O 1
ATOM 1436 N N . ARG A 1 183 ? 16.960 -1.123 -8.102 1.00 83.00 183 ARG A N 1
ATOM 1437 C CA . ARG A 1 183 ? 15.699 -0.498 -7.705 1.00 83.00 183 ARG A CA 1
ATOM 1438 C C . ARG A 1 183 ? 15.787 0.127 -6.323 1.00 83.00 183 ARG A C 1
ATOM 1440 O O . ARG A 1 183 ? 16.532 -0.349 -5.467 1.00 83.00 183 ARG A O 1
ATOM 1447 N N . ILE A 1 184 ? 14.995 1.174 -6.127 1.00 86.75 184 ILE A N 1
ATOM 1448 C CA . ILE A 1 184 ? 14.705 1.754 -4.817 1.00 86.75 184 ILE A CA 1
ATOM 1449 C C . ILE A 1 184 ? 13.202 1.669 -4.658 1.00 86.75 184 ILE A C 1
ATOM 1451 O O . ILE A 1 184 ? 12.481 2.300 -5.420 1.00 86.75 184 ILE A O 1
ATOM 1455 N N . ASP A 1 185 ? 12.760 0.874 -3.695 1.00 86.31 185 ASP A N 1
ATOM 1456 C CA . ASP A 1 185 ? 11.345 0.586 -3.524 1.00 86.31 185 ASP A CA 1
ATOM 1457 C C . ASP A 1 185 ? 11.016 0.449 -2.040 1.00 86.31 185 ASP A C 1
ATOM 1459 O O . ASP A 1 185 ? 11.360 -0.536 -1.374 1.00 86.31 185 ASP A O 1
ATOM 1463 N N . HIS A 1 186 ? 10.383 1.482 -1.508 1.00 90.62 186 HIS A N 1
ATOM 1464 C CA . HIS A 1 186 ? 9.841 1.493 -0.175 1.00 90.62 186 HIS A CA 1
ATOM 1465 C C . HIS A 1 186 ? 8.428 0.930 -0.173 1.00 90.62 186 HIS A C 1
ATOM 1467 O O . HIS A 1 186 ? 7.551 1.325 -0.936 1.00 90.62 186 HIS A O 1
ATOM 1473 N N . LYS A 1 187 ? 8.162 0.045 0.786 1.00 87.69 187 LYS A N 1
ATOM 1474 C CA . LYS A 1 187 ? 6.835 -0.542 0.938 1.00 87.69 187 LYS A CA 1
ATOM 1475 C C . LYS A 1 187 ? 6.366 -0.574 2.368 1.00 87.69 187 LYS A C 1
ATOM 1477 O O . LYS A 1 187 ? 7.071 -1.041 3.263 1.00 87.69 187 LYS A O 1
ATOM 1482 N N . LEU A 1 188 ? 5.112 -0.174 2.532 1.00 88.31 188 LEU A N 1
ATOM 1483 C CA . LEU A 1 188 ? 4.357 -0.409 3.742 1.00 88.31 188 LEU A CA 1
ATOM 1484 C C . LEU A 1 188 ? 3.758 -1.818 3.677 1.00 88.31 188 LEU A C 1
ATOM 1486 O O . LEU A 1 188 ? 2.901 -2.107 2.839 1.00 88.31 188 LEU A O 1
ATOM 1490 N N . MET A 1 189 ? 4.241 -2.715 4.530 1.00 85.75 189 MET A N 1
ATOM 1491 C CA . MET A 1 189 ? 3.854 -4.128 4.547 1.00 85.75 189 MET A CA 1
ATOM 1492 C C . MET A 1 189 ? 3.334 -4.519 5.922 1.00 85.75 189 MET A C 1
ATOM 1494 O O . MET A 1 189 ? 3.685 -3.893 6.914 1.00 85.75 189 MET A O 1
ATOM 1498 N N . ARG A 1 190 ? 2.520 -5.571 6.015 1.00 84.75 190 ARG A N 1
ATOM 1499 C CA . ARG A 1 190 ? 2.241 -6.175 7.323 1.00 84.75 190 ARG A CA 1
ATOM 1500 C C . ARG A 1 190 ? 3.505 -6.850 7.852 1.00 84.75 190 ARG A C 1
ATOM 1502 O O . ARG A 1 190 ? 4.269 -7.410 7.068 1.00 84.75 190 ARG A O 1
ATOM 1509 N N . SER A 1 191 ? 3.710 -6.829 9.164 1.00 81.88 191 SER A N 1
ATOM 1510 C CA . SER A 1 191 ? 4.877 -7.460 9.794 1.00 81.88 191 SER A CA 1
ATOM 1511 C C . SER A 1 191 ? 4.911 -8.985 9.642 1.00 81.88 191 SER A C 1
ATOM 1513 O O . SER A 1 191 ? 5.980 -9.580 9.744 1.00 81.88 191 SER A O 1
ATOM 1515 N N . ASP A 1 192 ? 3.760 -9.608 9.383 1.00 76.94 192 ASP A N 1
ATOM 1516 C CA . ASP A 1 192 ? 3.601 -11.041 9.129 1.00 76.94 192 ASP A CA 1
ATOM 1517 C C . ASP A 1 192 ? 3.619 -11.411 7.635 1.00 76.94 192 ASP A C 1
ATOM 1519 O O . ASP A 1 192 ? 3.473 -12.584 7.291 1.00 76.94 192 ASP A O 1
ATOM 1523 N N . ALA A 1 193 ? 3.801 -10.437 6.738 1.00 74.00 193 ALA A N 1
ATOM 1524 C CA . ALA A 1 193 ? 3.926 -10.702 5.312 1.00 74.00 193 ALA A CA 1
ATOM 1525 C C . ALA A 1 193 ? 5.313 -11.268 4.966 1.00 74.00 193 ALA A C 1
ATOM 1527 O O . ALA A 1 193 ? 6.326 -10.892 5.556 1.00 74.00 193 ALA A O 1
ATOM 1528 N N . GLU A 1 194 ? 5.372 -12.132 3.952 1.00 68.12 194 GLU A N 1
ATOM 1529 C CA . GLU A 1 194 ? 6.640 -12.588 3.382 1.00 68.12 194 GLU A CA 1
ATOM 1530 C C . GLU A 1 194 ? 7.399 -11.398 2.770 1.00 68.12 194 GLU A C 1
ATOM 1532 O O . GLU A 1 194 ? 6.931 -10.770 1.819 1.00 68.12 194 GLU A O 1
ATOM 1537 N N . LEU A 1 195 ? 8.565 -11.081 3.343 1.00 67.75 195 LEU A N 1
ATOM 1538 C CA . LEU A 1 195 ? 9.376 -9.915 2.968 1.00 67.75 195 LEU A CA 1
ATOM 1539 C C . LEU A 1 195 ? 10.379 -10.196 1.840 1.00 67.75 195 LEU A C 1
ATOM 1541 O O . LEU A 1 195 ? 10.920 -9.263 1.256 1.00 67.75 195 LEU A O 1
ATOM 1545 N N . ASN A 1 196 ? 10.659 -11.465 1.541 1.00 67.44 196 ASN A N 1
ATOM 1546 C CA . ASN A 1 196 ? 11.672 -11.841 0.561 1.00 67.44 196 ASN A CA 1
ATOM 1547 C C . ASN A 1 196 ? 11.071 -12.767 -0.487 1.00 67.44 196 ASN A C 1
ATOM 1549 O O . ASN A 1 196 ? 10.537 -13.819 -0.152 1.00 67.44 196 ASN A O 1
ATOM 1553 N N . ARG A 1 197 ? 11.197 -12.384 -1.755 1.00 68.56 197 ARG A N 1
ATOM 1554 C CA . ARG A 1 197 ? 10.753 -13.166 -2.914 1.00 68.56 197 ARG A CA 1
ATOM 1555 C C . ARG A 1 197 ? 11.887 -13.257 -3.926 1.00 68.56 197 ARG A C 1
ATOM 1557 O O . ARG A 1 197 ? 12.905 -12.588 -3.785 1.00 68.56 197 ARG A O 1
ATOM 1564 N N . ILE A 1 198 ? 11.712 -14.068 -4.970 1.00 55.78 198 ILE A N 1
ATOM 1565 C CA . ILE A 1 198 ? 12.782 -14.405 -5.931 1.00 55.78 198 ILE A CA 1
ATOM 1566 C C . ILE A 1 198 ? 13.405 -13.164 -6.624 1.00 55.78 198 ILE A C 1
ATOM 1568 O O . ILE A 1 198 ? 14.528 -13.252 -7.109 1.00 55.78 198 ILE A O 1
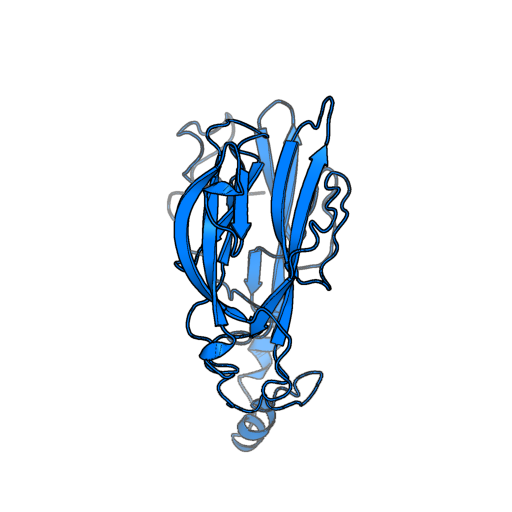ATOM 1572 N N . PHE A 1 199 ? 12.779 -11.982 -6.557 1.00 67.06 199 PHE A N 1
ATOM 1573 C CA . PHE A 1 199 ? 13.341 -10.710 -7.047 1.00 67.06 199 PHE A CA 1
ATOM 1574 C C . PHE A 1 199 ? 13.155 -9.525 -6.086 1.00 67.06 199 PHE A C 1
ATOM 1576 O O . PHE A 1 199 ? 13.369 -8.373 -6.463 1.00 67.06 199 PHE A O 1
ATOM 1583 N N . GLU A 1 200 ? 12.764 -9.797 -4.840 1.00 74.50 200 GLU A N 1
ATOM 1584 C CA . GLU A 1 200 ? 12.444 -8.775 -3.846 1.00 74.50 200 GLU A CA 1
ATOM 1585 C C . GLU A 1 200 ? 13.187 -9.055 -2.542 1.00 74.50 200 GLU A C 1
ATOM 1587 O O . GLU A 1 200 ? 13.115 -10.159 -2.000 1.00 74.50 200 GLU A O 1
ATOM 1592 N N . LYS A 1 201 ? 13.909 -8.054 -2.046 1.00 82.06 201 LYS A N 1
ATOM 1593 C CA . LYS A 1 201 ? 14.741 -8.109 -0.844 1.00 82.06 201 LYS A CA 1
ATOM 1594 C C . LYS A 1 201 ? 14.388 -6.951 0.075 1.00 82.06 201 LYS A C 1
ATOM 1596 O O . LYS A 1 201 ? 15.164 -6.004 0.224 1.00 82.06 201 LYS A O 1
ATOM 1601 N N . TYR A 1 202 ? 13.209 -7.016 0.685 1.00 87.31 202 TYR A N 1
ATOM 1602 C CA . TYR A 1 202 ? 12.776 -5.973 1.602 1.00 87.31 202 TYR A CA 1
ATOM 1603 C C . TYR A 1 202 ? 13.430 -6.138 2.970 1.00 87.31 202 TYR A C 1
ATOM 1605 O O . TYR A 1 202 ? 13.385 -7.196 3.598 1.00 87.31 202 TYR A O 1
ATOM 1613 N N . SER A 1 203 ? 14.008 -5.046 3.459 1.00 89.94 203 SER A N 1
ATOM 1614 C CA . SER A 1 203 ? 14.513 -4.927 4.825 1.00 89.94 203 SER A CA 1
ATOM 1615 C C . SER A 1 203 ? 13.708 -3.873 5.591 1.00 89.94 203 SER A C 1
ATOM 1617 O O . SER A 1 203 ? 13.432 -2.810 5.031 1.00 89.94 203 SER A O 1
ATOM 1619 N N . PRO A 1 204 ? 13.322 -4.111 6.858 1.00 91.12 204 PRO A N 1
ATOM 1620 C CA . PRO A 1 204 ? 12.632 -3.104 7.660 1.00 91.12 204 PRO A CA 1
ATOM 1621 C C . PRO A 1 204 ? 13.467 -1.829 7.823 1.00 91.12 204 PRO A C 1
ATOM 1623 O O . PRO A 1 204 ? 14.651 -1.898 8.151 1.00 91.12 204 PRO A O 1
ATOM 1626 N N . THR A 1 205 ? 12.845 -0.660 7.668 1.00 90.81 205 THR A N 1
ATOM 1627 C CA . THR A 1 205 ? 13.494 0.643 7.915 1.00 90.81 205 THR A CA 1
ATOM 1628 C C . THR A 1 205 ? 13.530 1.007 9.403 1.00 90.81 205 THR A C 1
ATOM 1630 O O . THR A 1 205 ? 14.217 1.945 9.803 1.00 90.81 205 THR A O 1
ATOM 1633 N N . GLY A 1 206 ? 12.775 0.270 10.225 1.00 90.31 206 GLY A N 1
ATOM 1634 C CA . GLY A 1 206 ? 12.588 0.512 11.655 1.00 90.31 206 GLY A CA 1
ATOM 1635 C C . GLY A 1 206 ? 11.301 1.267 11.995 1.00 90.31 206 GLY A C 1
ATOM 1636 O O . GLY A 1 206 ? 10.887 1.246 13.153 1.00 90.31 206 GLY A O 1
ATOM 1637 N N . GLU A 1 207 ? 10.633 1.884 11.015 1.00 92.75 207 GLU A N 1
ATOM 1638 C CA . GLU A 1 207 ? 9.329 2.514 11.234 1.00 92.75 207 GLU A CA 1
ATOM 1639 C C . GLU A 1 207 ? 8.211 1.471 11.281 1.00 92.75 207 GLU A C 1
ATOM 1641 O O . GLU A 1 207 ? 8.110 0.588 10.423 1.00 92.75 207 GLU A O 1
ATOM 1646 N N . LYS A 1 208 ? 7.380 1.584 12.319 1.00 94.38 208 LYS A N 1
ATOM 1647 C CA . LYS A 1 208 ? 6.265 0.687 12.598 1.00 94.38 208 LYS A CA 1
ATOM 1648 C C . LYS A 1 208 ? 5.011 1.490 12.878 1.00 94.38 208 LYS A C 1
ATOM 1650 O O . LYS A 1 208 ? 5.056 2.478 13.612 1.00 94.38 208 LYS A O 1
ATOM 1655 N N . PHE A 1 209 ? 3.894 1.010 12.360 1.00 94.19 209 PHE A N 1
ATOM 1656 C CA . PHE A 1 209 ? 2.584 1.610 12.545 1.00 94.19 209 PHE A CA 1
ATOM 1657 C C . PHE A 1 209 ? 1.555 0.527 12.843 1.00 94.19 209 PHE A C 1
ATOM 1659 O O . PHE A 1 209 ? 1.806 -0.658 12.636 1.00 94.19 209 PHE A O 1
ATOM 1666 N N . TYR A 1 210 ? 0.386 0.926 13.326 1.00 92.38 210 TYR A N 1
ATOM 1667 C CA . TYR A 1 210 ? -0.689 0.001 13.650 1.00 92.38 210 TYR A CA 1
ATOM 1668 C C . TYR A 1 210 ? -2.005 0.498 13.060 1.00 92.38 210 TYR A C 1
ATOM 1670 O O . TYR A 1 210 ? -2.405 1.646 13.268 1.00 92.38 210 TYR A O 1
ATOM 1678 N N . CYS A 1 211 ? -2.692 -0.379 12.335 1.00 89.19 211 CYS A N 1
ATOM 1679 C CA . CYS A 1 211 ? -4.021 -0.132 11.781 1.00 89.19 211 CYS A CA 1
ATOM 1680 C C . CYS A 1 211 ? -4.932 -1.330 12.057 1.00 89.19 211 CYS A C 1
ATOM 1682 O O . CYS A 1 211 ? -4.460 -2.387 12.462 1.00 89.19 211 CYS A O 1
ATOM 1684 N N . ALA A 1 212 ? -6.238 -1.185 11.851 1.00 86.50 212 ALA A N 1
ATOM 1685 C CA . ALA A 1 212 ? -7.144 -2.322 11.969 1.00 86.50 212 ALA A CA 1
ATOM 1686 C C . ALA A 1 212 ? -7.080 -3.216 10.720 1.00 86.50 212 ALA A C 1
ATOM 1688 O O . ALA A 1 212 ? -6.841 -2.724 9.616 1.00 86.50 212 ALA A O 1
ATOM 1689 N N . ALA A 1 213 ? -7.323 -4.518 10.886 1.00 79.12 213 ALA A N 1
ATOM 1690 C CA . ALA A 1 213 ? -7.340 -5.469 9.772 1.00 79.12 213 ALA A CA 1
ATOM 1691 C C . ALA A 1 213 ? -8.530 -5.261 8.818 1.00 79.12 213 ALA A C 1
ATOM 1693 O O . ALA A 1 213 ? -8.424 -5.557 7.629 1.00 79.12 213 ALA A O 1
ATOM 1694 N N . GLN A 1 214 ? -9.666 -4.773 9.329 1.00 78.38 214 GLN A N 1
ATOM 1695 C CA . GLN A 1 214 ? -10.885 -4.555 8.546 1.00 78.38 214 GLN A CA 1
ATOM 1696 C C . GLN A 1 214 ? -11.504 -3.181 8.813 1.00 78.38 214 GLN A C 1
ATOM 1698 O O . GLN A 1 214 ? -11.355 -2.594 9.887 1.00 78.38 214 GLN A O 1
ATOM 1703 N N . LYS A 1 215 ? -12.264 -2.682 7.834 1.00 79.00 215 LYS A N 1
ATOM 1704 C CA . LYS A 1 215 ? -13.036 -1.442 7.964 1.00 79.00 215 LYS A CA 1
ATOM 1705 C C . LYS A 1 215 ? -14.041 -1.552 9.119 1.00 79.00 215 LYS A C 1
ATOM 1707 O O . LYS A 1 215 ? -14.711 -2.567 9.273 1.00 79.00 215 LYS A O 1
ATOM 1712 N N . GLY A 1 216 ? -14.156 -0.496 9.917 1.00 75.12 216 GLY A N 1
ATOM 1713 C CA . GLY A 1 216 ? -15.039 -0.399 11.083 1.00 75.12 216 GLY A CA 1
ATOM 1714 C C . GLY A 1 216 ? -14.423 -0.911 12.387 1.00 75.12 216 GLY A C 1
ATOM 1715 O O . GLY A 1 216 ? -14.779 -0.417 13.457 1.00 75.12 216 GLY A O 1
ATOM 1716 N N . GLN A 1 217 ? -13.460 -1.835 12.325 1.00 81.25 217 GLN A N 1
ATOM 1717 C CA . GLN A 1 217 ? -12.770 -2.321 13.519 1.00 81.25 217 GLN A CA 1
ATOM 1718 C C . GLN A 1 217 ? -11.973 -1.187 14.165 1.00 81.25 217 GLN A C 1
ATOM 1720 O O . GLN A 1 217 ? -11.267 -0.441 13.487 1.00 81.25 217 GLN A O 1
ATOM 1725 N N . CYS A 1 218 ? -12.114 -1.041 15.483 1.00 79.88 218 CYS A N 1
ATOM 1726 C CA . CYS A 1 218 ? -11.414 -0.027 16.273 1.00 79.88 218 CYS A CA 1
ATOM 1727 C C . CYS A 1 218 ? -11.589 1.405 15.741 1.00 79.88 218 CYS A C 1
ATOM 1729 O O . CYS A 1 218 ? -10.692 2.243 15.829 1.00 79.88 218 CYS A O 1
ATOM 1731 N N . GLY A 1 219 ? -12.748 1.675 15.129 1.00 79.25 219 GLY A N 1
ATOM 1732 C CA . GLY A 1 219 ? -13.065 2.970 14.534 1.00 79.25 219 GLY A CA 1
ATOM 1733 C C . GLY A 1 219 ? -12.361 3.272 13.207 1.00 79.25 219 GLY A C 1
ATOM 1734 O O . GLY A 1 219 ? -12.451 4.405 12.728 1.00 79.25 219 GLY A O 1
ATOM 1735 N N . ALA A 1 220 ? -11.678 2.298 12.597 1.00 84.19 220 ALA A N 1
ATOM 1736 C CA . ALA A 1 220 ? -11.034 2.465 11.299 1.00 84.19 220 ALA A CA 1
ATOM 1737 C C . ALA A 1 220 ? -12.073 2.780 10.214 1.00 84.19 220 ALA A C 1
ATOM 1739 O O . ALA A 1 220 ? -13.032 2.037 10.006 1.00 84.19 220 ALA A O 1
ATOM 1740 N N . SER A 1 221 ? -11.882 3.889 9.505 1.00 81.50 221 SER A N 1
ATOM 1741 C CA . SER A 1 221 ? -12.840 4.393 8.506 1.00 81.50 221 SER A CA 1
ATOM 1742 C C . SER A 1 221 ? -12.245 4.540 7.108 1.00 81.50 221 SER A C 1
ATOM 1744 O O . SER A 1 221 ? -12.997 4.521 6.131 1.00 81.50 221 SER A O 1
ATOM 1746 N N . LEU A 1 222 ? -10.916 4.627 7.009 1.00 82.12 222 LEU A N 1
ATOM 1747 C CA . LEU A 1 222 ? -10.178 4.758 5.758 1.00 82.12 222 LEU A CA 1
ATOM 1748 C C . LEU A 1 222 ? -9.441 3.445 5.454 1.00 82.12 222 LEU A C 1
ATOM 1750 O O . LEU A 1 222 ? -8.620 3.024 6.271 1.00 82.12 222 LEU A O 1
ATOM 1754 N N . PRO A 1 223 ? -9.735 2.775 4.327 1.00 84.00 223 PRO A N 1
ATOM 1755 C CA . PRO A 1 223 ? -8.952 1.630 3.880 1.00 84.00 223 PRO A CA 1
ATOM 1756 C C . PRO A 1 223 ? -7.588 2.086 3.344 1.00 84.00 223 PRO A C 1
ATOM 1758 O O . PRO A 1 223 ? -7.455 3.214 2.880 1.00 84.00 223 PRO A O 1
ATOM 1761 N N . LEU A 1 224 ? -6.594 1.198 3.376 1.00 81.50 224 LEU A N 1
ATOM 1762 C CA . LEU A 1 224 ? -5.327 1.364 2.662 1.00 81.50 224 LEU A CA 1
ATOM 1763 C C . LEU A 1 224 ? -5.281 0.328 1.537 1.00 81.50 224 LEU A C 1
ATOM 1765 O O . LEU A 1 224 ? -5.204 -0.874 1.796 1.00 81.50 224 LEU A O 1
ATOM 1769 N N . TYR A 1 225 ? -5.368 0.786 0.292 1.00 79.19 225 TYR A N 1
ATOM 1770 C CA . TYR A 1 225 ? -5.334 -0.055 -0.895 1.00 79.19 225 TYR A CA 1
ATOM 1771 C C . TYR A 1 225 ? -3.952 -0.044 -1.514 1.00 79.19 225 TYR A C 1
ATOM 1773 O O . TYR A 1 225 ? -3.402 1.014 -1.794 1.00 79.19 225 TYR A O 1
ATOM 1781 N N . LYS A 1 226 ? -3.403 -1.237 -1.744 1.00 78.06 226 LYS A N 1
ATOM 1782 C CA . LYS A 1 226 ? -2.153 -1.400 -2.475 1.00 78.06 226 LYS A CA 1
ATOM 1783 C C . LYS A 1 226 ? -2.435 -1.515 -3.966 1.00 78.06 226 LYS A C 1
ATOM 1785 O O . LYS A 1 226 ? -3.152 -2.416 -4.394 1.00 78.06 226 LYS A O 1
ATOM 1790 N N . HIS A 1 227 ? -1.798 -0.647 -4.732 1.00 77.31 227 HIS A N 1
ATOM 1791 C CA . HIS A 1 227 ? -1.730 -0.680 -6.182 1.00 77.31 227 HIS A CA 1
ATOM 1792 C C . HIS A 1 227 ? -0.283 -0.957 -6.596 1.00 77.31 227 HIS A C 1
ATOM 1794 O O . HIS A 1 227 ? 0.658 -0.612 -5.876 1.00 77.31 227 HIS A O 1
ATOM 1800 N N . PHE A 1 228 ? -0.096 -1.615 -7.735 1.00 74.06 228 PHE A N 1
ATOM 1801 C CA . PHE A 1 228 ? 1.222 -1.827 -8.322 1.00 74.06 228 PHE A CA 1
ATOM 1802 C C . PHE A 1 228 ? 1.246 -1.192 -9.706 1.00 74.06 228 PHE A C 1
ATOM 1804 O O . PHE A 1 228 ? 0.400 -1.500 -10.547 1.00 74.06 228 PHE A O 1
ATOM 1811 N N . ASP A 1 229 ? 2.196 -0.293 -9.914 1.00 70.50 229 ASP A N 1
ATOM 1812 C CA . ASP A 1 229 ? 2.463 0.331 -11.194 1.00 70.50 229 ASP A CA 1
ATOM 1813 C C . ASP A 1 229 ? 3.562 -0.460 -11.904 1.00 70.50 229 ASP A C 1
ATOM 1815 O O . ASP A 1 229 ? 4.741 -0.391 -11.558 1.00 70.50 229 ASP A O 1
ATOM 1819 N N . TYR A 1 230 ? 3.162 -1.236 -12.910 1.00 68.00 230 TYR A N 1
ATOM 1820 C CA . TYR A 1 230 ? 4.077 -2.076 -13.678 1.00 68.00 230 TYR A CA 1
ATOM 1821 C C . TYR A 1 230 ? 5.028 -1.273 -14.575 1.00 68.00 230 TYR A C 1
ATOM 1823 O O . TYR A 1 230 ? 6.086 -1.791 -14.928 1.00 68.00 230 TYR A O 1
ATOM 1831 N N . LEU A 1 231 ? 4.679 -0.036 -14.952 1.00 67.12 231 LEU A N 1
ATOM 1832 C CA . LEU A 1 231 ? 5.536 0.802 -15.796 1.00 67.12 231 LEU A CA 1
ATOM 1833 C C . LEU A 1 231 ? 6.735 1.324 -15.008 1.00 67.12 231 LEU A C 1
ATOM 1835 O O . LEU A 1 231 ? 7.838 1.409 -15.548 1.00 67.12 231 LEU A O 1
ATOM 1839 N N . TYR A 1 232 ? 6.516 1.654 -13.737 1.00 68.56 232 TYR A N 1
ATOM 1840 C CA . TYR A 1 232 ? 7.561 2.164 -12.853 1.00 68.56 232 TYR A CA 1
ATOM 1841 C C . TYR A 1 232 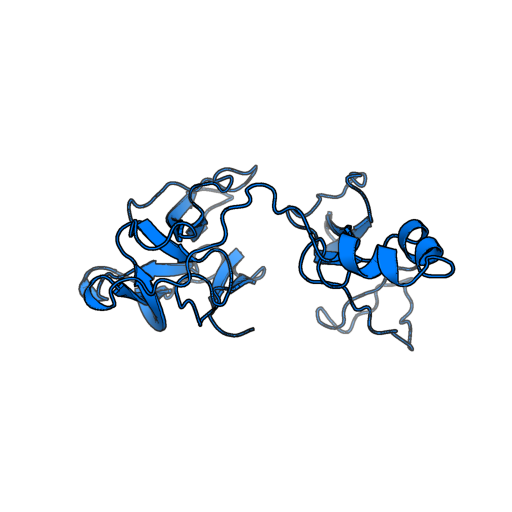? 8.119 1.107 -11.894 1.00 68.56 232 TYR A C 1
ATOM 1843 O O . TYR A 1 232 ? 9.135 1.354 -11.257 1.00 68.56 232 TYR A O 1
ATOM 1851 N N . ILE A 1 233 ? 7.524 -0.092 -11.852 1.00 72.25 233 ILE A N 1
ATOM 1852 C CA . ILE A 1 233 ? 7.878 -1.169 -10.912 1.00 72.25 233 ILE A CA 1
ATOM 1853 C C . ILE A 1 233 ? 7.799 -0.640 -9.472 1.00 72.25 233 ILE A C 1
ATOM 1855 O O . ILE A 1 233 ? 8.693 -0.828 -8.652 1.00 72.25 233 ILE A O 1
ATOM 1859 N N . ASP A 1 234 ? 6.702 0.052 -9.187 1.00 73.62 234 ASP A N 1
ATOM 1860 C CA . ASP A 1 234 ? 6.482 0.795 -7.952 1.00 73.62 234 ASP A CA 1
ATOM 1861 C C . ASP A 1 234 ? 5.114 0.432 -7.368 1.00 73.62 234 ASP A C 1
ATOM 1863 O O . ASP A 1 234 ? 4.250 -0.135 -8.041 1.00 73.62 234 ASP A O 1
ATOM 1867 N N . SER A 1 235 ? 4.897 0.700 -6.086 1.00 75.62 235 SER A N 1
ATOM 1868 C CA . SER A 1 235 ? 3.642 0.377 -5.425 1.00 75.62 235 SER A CA 1
ATOM 1869 C C . SER A 1 235 ? 3.130 1.530 -4.599 1.00 75.62 235 SER A C 1
ATOM 1871 O O . SER A 1 235 ? 3.756 2.007 -3.656 1.00 75.62 235 SER A O 1
ATOM 1873 N N . LEU A 1 236 ? 1.907 1.905 -4.928 1.00 82.75 236 LEU A N 1
ATOM 1874 C CA . LEU A 1 236 ? 1.209 3.000 -4.304 1.00 82.75 236 LEU A CA 1
ATOM 1875 C C . LEU A 1 236 ? 0.229 2.459 -3.260 1.00 82.75 236 LEU A C 1
ATOM 1877 O O . LEU A 1 236 ? -0.476 1.480 -3.505 1.00 82.75 236 LEU A O 1
ATOM 1881 N N . ILE A 1 237 ? 0.161 3.116 -2.109 1.00 84.50 237 ILE A N 1
ATOM 1882 C CA . ILE A 1 237 ? -0.887 2.941 -1.117 1.00 84.50 237 ILE A CA 1
ATOM 1883 C C . ILE A 1 237 ? -1.821 4.140 -1.212 1.00 84.50 237 ILE A C 1
ATOM 1885 O O . ILE A 1 237 ? -1.406 5.281 -1.027 1.00 84.50 237 ILE A O 1
ATOM 1889 N N . THR A 1 238 ? -3.099 3.883 -1.462 1.00 81.75 238 THR A N 1
ATOM 1890 C CA . THR A 1 238 ? -4.135 4.915 -1.549 1.00 81.75 238 THR A CA 1
ATOM 1891 C C . THR A 1 238 ? -5.236 4.666 -0.522 1.00 81.75 238 THR A C 1
ATOM 1893 O O . THR A 1 238 ? -5.393 3.571 0.011 1.00 81.75 238 THR A O 1
ATOM 1896 N N . THR A 1 239 ? -6.026 5.701 -0.242 1.00 79.44 239 THR A N 1
ATOM 1897 C CA . THR A 1 239 ? -7.260 5.600 0.560 1.00 79.44 239 THR A CA 1
ATOM 1898 C C . THR A 1 239 ? -8.536 5.623 -0.281 1.00 79.44 239 THR A C 1
ATOM 1900 O O . THR A 1 239 ? -9.641 5.532 0.253 1.00 79.44 239 THR A O 1
ATOM 1903 N N . SER A 1 240 ? -8.384 5.751 -1.598 1.00 73.00 240 SER A N 1
ATOM 1904 C CA . SER A 1 240 ? -9.447 5.757 -2.602 1.00 73.00 240 SER A CA 1
ATOM 1905 C C . SER A 1 240 ? -9.264 4.558 -3.522 1.00 73.00 240 SER A C 1
ATOM 1907 O O . SER A 1 240 ? -8.127 4.256 -3.880 1.00 73.00 240 SER A O 1
ATOM 1909 N N . GLU A 1 241 ? -10.369 3.900 -3.872 1.00 53.75 241 GLU A N 1
ATOM 1910 C CA . GLU A 1 241 ? -10.375 2.832 -4.884 1.00 53.75 241 GLU A CA 1
ATOM 1911 C C . GLU A 1 241 ? -9.967 3.336 -6.269 1.00 53.75 241 GLU A C 1
ATOM 1913 O O . GLU A 1 241 ? -10.245 4.524 -6.568 1.00 53.75 241 GLU A O 1
#

Sequence (241 aa):
STLVVRKELSELIPLGYSLIPNEPTVLCARSEGTCGATVPVWRHFSLNGTGIYHTYTLDDSMEDGYTREALPLCFVWNQEDVDVEGSGQEEDRRKRNTVVVKDGKTCDVSFPNRTKMEMLIEYKNNRTGSELDHFYTLKTSKDLAGYNKTKDLGLILTKNDSSCSCLVELVQTLDNQTGIFHRIDHKLMRSDAELNRIFEKYSPTGEKFYCAAQKGQCGASLPLYKHFDYLYIDSLITTSE

Secondary structure (DSSP, 8-state):
--PPPPTTS-S-PPTT----S--PPP--BSSTTGGG--EEEEEEEEEETTEEEEEEESSSPPPTT-EEPSS-SEEE--HHHHTTTTS--TTTHHHHT----SS------PPPPGGGEEEEEEEEES--GGG--EEEESS-GGG-TTEEEEEEEEEEESS--TT-TTEEEEEEEEEEE-GGG-EEEEEEEETTS--EETTEE-EEEEEEEEEESSTTGGG--S--EEEEETTTTEEEEES--

pLDDT: mean 73.48, std 17.92, range [27.95, 94.38]

Organism: NCBI:txid1317129